Protein AF-A0A7S2Z3C3-F1 (afdb_monomer_lite)

pLDDT: mean 76.1, std 27.07, range [20.95, 98.44]

Radius of gyration: 25.32 Å; chains: 1; bounding box: 55×72×78 Å

InterPro domains:
  IPR021841 Vacuolar protein 14, C-terminal Fig4-binding domain [PF11916] (16-231)
  IPR026825 Vacuole morphology and inheritance protein 14 [PTHR16023] (2-308)

Secondary structure (DSSP, 8-state):
-HHHHHHHH-HHHHHHHIIIIIHHHHHHHHHHH-HHHHHHHHHHHHTT---HHHHHHHHHHHHHHHHH-GGGHHHHHHHHTHHHHHHTTSS----------------------------PPPPHHHHHHHHHHHHTT-HHHHHHHHHHHT-HHHHHHHHHHHHHTS---HHHHHHHHHHHHHHHSGGGHHHHHHTT-TTT-HHHHHHHHHHHHHS-SSHHHHHHHHHHHTS-HHHHHHHHHHHS-S--S--S---------------------------------TT---HHHHHHHHHHHHHHHHHHH-

Structure (mmCIF, N/CA/C/O backbone):
data_AF-A0A7S2Z3C3-F1
#
_entry.id   AF-A0A7S2Z3C3-F1
#
loop_
_atom_site.group_PDB
_atom_site.id
_atom_site.type_symbol
_atom_site.label_atom_id
_atom_site.label_alt_id
_atom_site.label_comp_id
_atom_site.label_asym_id
_atom_site.label_entity_id
_atom_site.label_seq_id
_atom_site.pdbx_PDB_ins_code
_atom_site.Cartn_x
_atom_site.Cartn_y
_atom_site.Cartn_z
_atom_site.occupancy
_atom_site.B_iso_or_equiv
_atom_site.auth_seq_id
_atom_site.auth_comp_id
_atom_site.auth_asym_id
_atom_site.auth_atom_id
_atom_site.pdbx_PDB_model_num
ATOM 1 N N . MET A 1 1 ? -19.618 -2.719 18.090 1.00 72.81 1 MET A N 1
ATOM 2 C CA . MET A 1 1 ? -18.286 -2.643 18.737 1.00 72.81 1 MET A CA 1
ATOM 3 C C . MET A 1 1 ? -17.244 -1.988 17.831 1.00 72.81 1 MET A C 1
ATOM 5 O O . MET A 1 1 ? -16.746 -0.943 18.211 1.00 72.81 1 MET A O 1
ATOM 9 N N . VAL A 1 2 ? -16.952 -2.532 16.639 1.00 81.88 2 VAL A N 1
ATOM 10 C CA . VAL A 1 2 ? -15.940 -1.968 15.712 1.00 81.88 2 VAL A CA 1
ATOM 11 C C . VAL A 1 2 ? -16.251 -0.523 15.287 1.00 81.88 2 VAL A C 1
ATOM 13 O O . VAL A 1 2 ? -15.363 0.318 15.342 1.00 81.88 2 VAL A O 1
ATOM 16 N N . ALA A 1 3 ? -17.509 -0.206 14.959 1.00 83.12 3 ALA A N 1
ATOM 17 C CA . ALA A 1 3 ? -17.922 1.165 14.624 1.00 83.12 3 ALA A CA 1
ATOM 18 C C . ALA A 1 3 ? -17.678 2.159 15.772 1.00 83.12 3 ALA A C 1
ATOM 20 O O . ALA A 1 3 ? -17.005 3.164 15.585 1.00 83.12 3 ALA A O 1
ATOM 21 N N . ALA A 1 4 ? -18.105 1.806 16.989 1.00 85.00 4 ALA A N 1
ATOM 22 C CA . ALA A 1 4 ? -17.866 2.628 18.172 1.00 85.00 4 ALA A CA 1
ATOM 23 C C . ALA A 1 4 ? -16.370 2.826 18.471 1.00 85.00 4 ALA A C 1
ATOM 25 O O . ALA A 1 4 ? -16.010 3.830 19.071 1.00 85.00 4 ALA A O 1
ATOM 26 N N . LEU A 1 5 ? -15.494 1.889 18.080 1.00 85.56 5 LEU A N 1
ATOM 27 C CA . LEU A 1 5 ? -14.049 2.085 18.190 1.00 85.56 5 LEU A CA 1
ATOM 28 C C . LEU A 1 5 ? -13.533 3.098 17.160 1.00 85.56 5 LEU A C 1
ATOM 30 O O . LEU A 1 5 ? -12.734 3.954 17.525 1.00 85.56 5 LEU A O 1
ATOM 34 N N . LEU A 1 6 ? -13.976 3.017 15.903 1.00 86.38 6 LEU A N 1
ATOM 35 C CA . LEU A 1 6 ? -13.616 4.002 14.875 1.00 86.38 6 LEU A CA 1
ATOM 36 C C . LEU A 1 6 ? -14.015 5.415 15.306 1.00 86.38 6 LEU A C 1
ATOM 38 O O . LEU A 1 6 ? -13.196 6.325 15.213 1.00 86.38 6 LEU A O 1
ATOM 42 N N . ASP A 1 7 ? -15.199 5.574 15.902 1.00 87.44 7 ASP A N 1
ATOM 43 C CA . ASP A 1 7 ? -15.637 6.857 16.461 1.00 87.44 7 ASP A CA 1
ATOM 44 C C . ASP A 1 7 ? -14.689 7.386 17.556 1.00 87.44 7 ASP A C 1
ATOM 46 O O . ASP A 1 7 ? -14.544 8.596 17.711 1.00 87.44 7 ASP A O 1
ATOM 50 N N . ARG A 1 8 ? -13.996 6.509 18.303 1.00 89.62 8 ARG A N 1
ATOM 51 C CA . ARG A 1 8 ? -12.997 6.912 19.317 1.00 89.62 8 ARG A CA 1
ATOM 52 C C . ARG A 1 8 ? -11.662 7.348 18.724 1.00 89.62 8 ARG A C 1
ATOM 54 O O . ARG A 1 8 ? -10.907 8.022 19.420 1.00 89.62 8 ARG A O 1
ATOM 61 N N . PHE A 1 9 ? -11.361 6.962 17.488 1.00 90.88 9 PHE A N 1
ATOM 62 C CA . PHE A 1 9 ? -10.161 7.415 16.785 1.00 90.88 9 PHE A CA 1
ATOM 63 C C . PHE A 1 9 ? -10.374 8.723 16.013 1.00 90.88 9 PHE A C 1
ATOM 65 O O . PHE A 1 9 ? -9.395 9.293 15.540 1.00 90.88 9 PHE A O 1
ATOM 72 N N . ARG A 1 10 ? -11.610 9.230 15.920 1.00 89.81 10 ARG A N 1
ATOM 73 C CA . ARG A 1 10 ? -11.895 10.526 15.290 1.00 89.81 10 ARG A CA 1
ATOM 74 C C . ARG A 1 10 ? -11.441 11.713 16.152 1.00 89.81 10 ARG A C 1
ATOM 76 O O . ARG A 1 10 ? -11.385 11.630 17.382 1.00 89.81 10 ARG A O 1
ATOM 83 N N . GLY A 1 11 ? -11.168 12.836 15.485 1.00 89.06 11 GLY A N 1
ATOM 84 C CA . GLY A 1 11 ? -10.687 14.084 16.090 1.00 89.06 11 GLY A CA 1
ATOM 85 C C . GLY A 1 11 ? -9.227 14.023 16.556 1.00 89.06 11 GLY A C 1
ATOM 86 O O . GLY A 1 11 ? -8.628 12.952 16.621 1.00 89.06 11 GLY A O 1
ATOM 87 N N . ASP A 1 12 ? -8.648 15.166 16.931 1.00 87.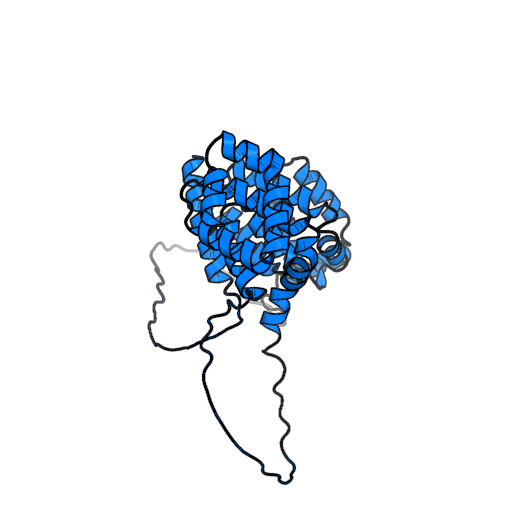44 12 ASP A N 1
ATOM 88 C CA . ASP A 1 12 ? -7.199 15.293 17.187 1.00 87.44 12 ASP A CA 1
ATOM 89 C C . ASP A 1 12 ? -6.674 14.324 18.255 1.00 87.44 12 ASP A C 1
ATOM 91 O O . ASP A 1 12 ? -5.656 13.653 18.077 1.00 87.44 12 ASP A O 1
ATOM 95 N N . LYS A 1 13 ? -7.405 14.196 19.370 1.00 87.88 13 LYS A N 1
ATOM 96 C CA . LYS A 1 13 ? -7.056 13.265 20.457 1.00 87.88 13 LYS A CA 1
ATOM 97 C C . LYS A 1 13 ? -7.180 11.803 20.016 1.00 87.88 13 LYS A C 1
ATOM 99 O O . LYS A 1 13 ? -6.372 10.968 20.422 1.00 87.88 13 LYS A O 1
ATOM 104 N N . GLY A 1 14 ? -8.183 11.494 19.195 1.00 88.62 14 GLY A N 1
ATOM 105 C CA . GLY A 1 14 ? -8.381 10.163 18.627 1.00 88.62 14 GLY A CA 1
ATOM 106 C C . GLY A 1 14 ? -7.277 9.797 17.635 1.00 88.62 14 GLY A C 1
ATOM 107 O O . GLY A 1 14 ? -6.767 8.677 17.676 1.00 88.62 14 GLY A O 1
ATOM 108 N N . LEU A 1 15 ? -6.827 10.757 16.826 1.00 87.50 15 LEU A N 1
ATOM 109 C CA . LEU A 1 15 ? -5.726 10.584 15.884 1.00 87.50 15 LEU A CA 1
ATOM 110 C C . LEU A 1 15 ? -4.403 10.318 16.612 1.00 87.50 15 LEU A C 1
ATOM 112 O O . LEU A 1 15 ? -3.671 9.397 16.253 1.00 87.50 15 LEU A O 1
ATOM 116 N N . GLN A 1 16 ? -4.126 11.053 17.693 1.00 89.00 16 GLN A N 1
ATOM 117 C CA . GLN A 1 16 ? -2.974 10.779 18.562 1.00 89.00 16 GLN A CA 1
ATOM 118 C C . GLN A 1 16 ? -3.052 9.383 19.192 1.00 89.00 16 GLN A C 1
ATOM 120 O O . GLN A 1 16 ? -2.042 8.679 19.294 1.00 89.00 16 GLN A O 1
ATOM 125 N N . LEU A 1 17 ? -4.248 8.946 19.599 1.00 90.31 17 LEU A N 1
ATOM 126 C CA . LEU A 1 17 ? -4.456 7.593 20.111 1.00 90.31 17 LEU A CA 1
ATOM 127 C C . LEU A 1 17 ? -4.196 6.540 19.025 1.00 90.31 17 LEU A C 1
ATOM 129 O O . LEU A 1 17 ? -3.540 5.535 19.300 1.00 90.31 17 LEU A O 1
ATOM 133 N N . LEU A 1 18 ? -4.662 6.772 17.797 1.00 91.56 18 LEU A N 1
ATOM 134 C CA . LEU A 1 18 ? -4.412 5.896 16.657 1.00 91.56 18 LEU A CA 1
ATOM 135 C C . LEU A 1 18 ? -2.907 5.780 16.371 1.00 91.56 18 LEU A C 1
ATOM 137 O O . LEU A 1 18 ? -2.393 4.669 16.250 1.00 91.56 18 LEU A O 1
ATOM 141 N N . GLN A 1 19 ? -2.193 6.907 16.347 1.00 88.69 19 GLN A N 1
ATOM 142 C CA . GLN A 1 19 ? -0.750 6.960 16.097 1.00 88.69 19 GLN A CA 1
ATOM 143 C C . GLN A 1 19 ? 0.071 6.282 17.204 1.00 88.69 19 GLN A C 1
ATOM 145 O O . GLN A 1 19 ? 1.022 5.561 16.911 1.00 88.69 19 GLN A O 1
ATOM 150 N N . SER A 1 20 ? -0.295 6.480 18.474 1.00 89.25 20 SER A N 1
ATOM 151 C CA . SER A 1 20 ? 0.480 5.972 19.618 1.00 89.25 20 SER A CA 1
ATOM 152 C C . SER A 1 20 ? 0.126 4.539 20.022 1.00 89.25 20 SER A C 1
ATOM 154 O O . SER A 1 20 ? 1.000 3.763 20.403 1.00 89.25 20 SER A O 1
ATOM 156 N N . ARG A 1 21 ? -1.162 4.176 19.983 1.00 89.69 21 ARG A N 1
ATOM 157 C CA . ARG A 1 21 ? -1.683 2.910 20.532 1.00 89.69 21 ARG A CA 1
ATOM 158 C C . ARG A 1 21 ? -2.597 2.148 19.577 1.00 89.69 21 ARG A C 1
ATOM 160 O O . ARG A 1 21 ? -2.946 1.006 19.876 1.00 89.69 21 ARG A O 1
ATOM 167 N N . GLY A 1 22 ? -2.961 2.720 18.431 1.00 88.50 22 GLY A N 1
ATOM 168 C CA . GLY A 1 22 ? -3.905 2.120 17.487 1.00 88.50 22 GLY A CA 1
ATOM 169 C C . GLY A 1 22 ? -3.498 0.724 17.024 1.00 88.50 22 GLY A C 1
ATOM 170 O O . GLY A 1 22 ? -4.327 -0.184 17.025 1.00 88.50 22 GLY A O 1
ATOM 171 N N . SER A 1 23 ? -2.207 0.511 16.746 1.00 91.25 23 SER A N 1
ATOM 172 C CA . SER A 1 23 ? -1.678 -0.813 16.383 1.00 91.25 23 SER A CA 1
ATOM 173 C C . SER A 1 23 ? -1.997 -1.879 17.438 1.00 91.25 23 SER A C 1
ATOM 175 O O . SER A 1 23 ? -2.499 -2.949 17.098 1.00 91.25 23 SER A O 1
ATOM 177 N N . LEU A 1 24 ? -1.802 -1.581 18.728 1.00 91.62 24 LEU A N 1
ATOM 178 C CA . LEU A 1 24 ? -2.103 -2.523 19.812 1.00 91.62 24 LEU A CA 1
ATOM 179 C C . LEU A 1 24 ? -3.601 -2.829 19.897 1.00 91.62 24 LEU A C 1
ATOM 181 O O . LEU A 1 24 ? -3.983 -3.990 20.046 1.00 91.62 24 LEU A O 1
ATOM 185 N N . VAL A 1 25 ? -4.447 -1.804 19.773 1.00 93.25 25 VAL A N 1
ATOM 186 C CA . VAL A 1 25 ? -5.905 -1.958 19.851 1.00 93.25 25 VAL A CA 1
ATOM 187 C C . VAL A 1 25 ? -6.424 -2.825 18.704 1.00 93.25 25 VAL A C 1
ATOM 189 O O . VAL A 1 25 ? -7.150 -3.792 18.940 1.00 93.25 25 VAL A O 1
ATOM 192 N N . ILE A 1 26 ? -6.017 -2.530 17.467 1.00 93.81 26 ILE A N 1
ATOM 193 C CA . ILE A 1 26 ? -6.455 -3.279 16.284 1.00 93.81 26 ILE A CA 1
ATOM 194 C C . ILE A 1 26 ? -5.927 -4.717 16.315 1.00 93.81 26 ILE A C 1
ATOM 196 O O . ILE A 1 26 ? -6.688 -5.649 16.053 1.00 93.81 26 ILE A O 1
ATOM 200 N N . ARG A 1 27 ? -4.666 -4.938 16.708 1.00 94.31 27 ARG A N 1
ATOM 201 C CA . ARG A 1 27 ? -4.101 -6.292 16.862 1.00 94.31 27 ARG A CA 1
ATOM 202 C C . ARG A 1 27 ? -4.820 -7.100 17.938 1.00 94.31 27 ARG A C 1
ATOM 204 O O . ARG A 1 27 ? -5.106 -8.284 17.735 1.00 94.31 27 ARG A O 1
ATOM 211 N N . ARG A 1 28 ? -5.183 -6.462 19.057 1.00 93.31 28 ARG A N 1
ATOM 212 C CA . ARG A 1 28 ? -5.973 -7.111 20.107 1.00 93.31 28 ARG A CA 1
ATOM 213 C C . ARG A 1 28 ? -7.359 -7.498 19.601 1.00 93.31 28 ARG A C 1
ATOM 215 O O . ARG A 1 28 ? -7.786 -8.616 19.866 1.00 93.31 28 ARG A O 1
ATOM 222 N N . LEU A 1 29 ? -8.028 -6.637 18.833 1.00 92.88 29 LEU A N 1
ATOM 223 C CA . LEU A 1 29 ? -9.301 -6.989 18.197 1.00 92.88 29 LEU A CA 1
ATOM 224 C C . LEU A 1 29 ? -9.162 -8.158 17.221 1.00 92.88 29 LEU A C 1
ATOM 226 O O . LEU A 1 29 ? -9.991 -9.063 17.255 1.00 92.88 29 LEU A O 1
ATOM 230 N N . CYS A 1 30 ? -8.111 -8.176 16.397 1.00 94.50 30 CYS A N 1
ATOM 231 C CA . CYS A 1 30 ? -7.849 -9.286 15.476 1.00 94.50 30 CYS A CA 1
ATOM 232 C C . CYS A 1 30 ? -7.673 -10.611 16.225 1.00 94.50 30 CYS A C 1
ATOM 234 O O . CYS A 1 30 ? -8.206 -11.627 15.796 1.00 94.50 30 CYS A O 1
ATOM 236 N N . SER A 1 31 ? -6.994 -10.585 17.375 1.00 93.19 31 SER A N 1
ATOM 237 C CA . SER A 1 31 ? -6.816 -11.769 18.226 1.00 93.19 31 SER A CA 1
ATOM 238 C C . SER A 1 31 ? -8.129 -12.284 18.829 1.00 93.19 31 SER A C 1
ATOM 240 O O . SER A 1 31 ? -8.243 -13.471 19.106 1.00 93.19 31 SER A O 1
ATOM 242 N N . LEU A 1 32 ? -9.102 -11.398 19.071 1.00 92.69 32 LEU A N 1
ATOM 243 C CA . LEU A 1 32 ? -10.374 -11.745 19.717 1.00 92.69 32 LEU A CA 1
ATOM 244 C C . LEU A 1 32 ? -11.474 -12.132 18.720 1.00 92.69 32 LEU A C 1
ATOM 246 O O . LEU A 1 32 ? -12.289 -12.995 19.021 1.00 92.69 32 LEU A O 1
ATOM 250 N N . LEU A 1 33 ? -11.531 -11.466 17.563 1.00 91.62 33 LEU A N 1
ATOM 251 C CA . LEU A 1 33 ? -12.645 -11.571 16.609 1.00 91.62 33 LEU A CA 1
ATOM 252 C C . LEU A 1 33 ? -12.251 -12.202 15.266 1.00 91.62 33 LEU A C 1
ATOM 254 O O . LEU A 1 33 ? -13.126 -12.487 14.449 1.00 91.62 33 LEU A O 1
ATOM 258 N N . GLY A 1 34 ? -10.955 -12.413 15.038 1.00 93.56 34 GLY A N 1
ATOM 259 C CA . GLY A 1 34 ? -10.399 -12.853 13.764 1.00 93.56 34 GLY A CA 1
ATOM 260 C C . GLY A 1 34 ? -10.027 -11.668 12.859 1.00 93.56 34 GLY A C 1
ATOM 261 O O . GLY A 1 34 ? -10.831 -10.742 12.687 1.00 93.56 34 GLY A O 1
ATOM 262 N N . PRO A 1 35 ? -8.820 -11.659 12.271 1.00 94.69 35 PRO A N 1
ATOM 263 C CA . PRO A 1 35 ? -8.350 -10.549 11.448 1.00 94.69 35 PRO A CA 1
ATOM 264 C C . PRO A 1 35 ? -9.194 -10.307 10.193 1.00 94.69 35 PRO A C 1
ATOM 266 O O . PRO A 1 35 ? -9.440 -9.152 9.855 1.00 94.69 35 PRO A O 1
ATOM 269 N N . GLU A 1 36 ? -9.687 -11.355 9.530 1.00 94.44 36 GLU A N 1
ATOM 270 C CA . GLU A 1 36 ? -10.503 -11.249 8.315 1.00 94.44 36 GLU A CA 1
ATOM 271 C C . GLU A 1 36 ? -11.794 -10.481 8.602 1.00 94.44 36 GLU A C 1
ATOM 273 O O . GLU A 1 36 ? -12.141 -9.539 7.889 1.00 94.44 36 GLU A O 1
ATOM 278 N N . LYS A 1 37 ? -12.476 -10.827 9.703 1.00 93.75 37 LYS A N 1
ATOM 279 C CA . LYS A 1 37 ? -13.700 -10.146 10.143 1.00 93.75 37 LYS A CA 1
ATOM 280 C C . LYS A 1 37 ? -13.422 -8.699 10.530 1.00 93.75 37 LYS A C 1
ATOM 282 O O . LYS A 1 37 ? -14.177 -7.815 10.126 1.00 93.75 37 LYS A O 1
ATOM 287 N N . VAL A 1 38 ? -12.353 -8.445 11.290 1.00 95.12 38 VAL A N 1
ATOM 288 C CA . VAL A 1 38 ? -12.007 -7.090 11.742 1.00 95.12 38 VAL A CA 1
ATOM 289 C C . VAL A 1 38 ? -11.684 -6.188 10.559 1.00 95.12 38 VAL A C 1
ATOM 291 O O . VAL A 1 38 ? -12.321 -5.148 10.419 1.00 95.12 38 VAL A O 1
ATOM 294 N N . PHE A 1 39 ? -10.754 -6.585 9.692 1.00 96.00 39 PHE A N 1
ATOM 295 C CA . PHE A 1 39 ? -10.347 -5.755 8.559 1.00 96.00 39 PHE A CA 1
ATOM 296 C C . PHE A 1 39 ? -11.494 -5.551 7.569 1.00 96.00 39 PHE A C 1
ATOM 298 O O . PHE A 1 39 ? -11.748 -4.414 7.198 1.00 96.00 39 PHE A O 1
ATOM 305 N N . THR A 1 40 ? -12.261 -6.593 7.233 1.00 95.88 40 THR A N 1
ATOM 306 C CA . THR A 1 40 ? -13.419 -6.458 6.327 1.00 95.88 40 THR A CA 1
ATOM 307 C C . THR A 1 40 ? -14.475 -5.512 6.907 1.00 95.88 40 THR A C 1
ATOM 309 O O . THR A 1 40 ? -14.964 -4.619 6.217 1.00 95.88 40 THR A O 1
ATOM 312 N N . THR A 1 41 ? -14.783 -5.632 8.206 1.00 95.50 41 THR A N 1
ATOM 313 C CA . THR A 1 41 ? -15.748 -4.740 8.873 1.00 95.50 41 THR A CA 1
ATOM 314 C C . THR A 1 41 ? -15.252 -3.296 8.906 1.00 95.50 41 THR A C 1
ATOM 316 O O . THR A 1 41 ? -16.006 -2.382 8.581 1.00 95.50 41 THR A O 1
ATOM 319 N N . VAL A 1 42 ? -13.990 -3.074 9.291 1.00 95.88 42 VAL A N 1
ATOM 320 C CA . VAL A 1 42 ? -13.390 -1.732 9.323 1.00 95.88 42 VAL A CA 1
ATOM 321 C C . VAL A 1 42 ? -13.369 -1.125 7.920 1.00 95.88 42 VAL A C 1
ATOM 323 O O . VAL A 1 42 ? -13.755 0.027 7.758 1.00 95.88 42 VAL A O 1
ATOM 326 N N . SER A 1 43 ? -13.007 -1.901 6.899 1.00 97.19 43 SER A N 1
ATOM 327 C CA . SER A 1 43 ? -13.014 -1.460 5.508 1.00 97.19 43 SER A CA 1
ATOM 328 C C . SER A 1 43 ? -14.396 -1.011 5.039 1.00 97.19 43 SER A C 1
ATOM 330 O O . SER A 1 43 ? -14.521 0.077 4.482 1.00 97.19 43 SER A O 1
ATOM 332 N N . HIS A 1 44 ? -15.456 -1.775 5.320 1.00 96.25 44 HIS A N 1
ATOM 333 C CA . HIS A 1 44 ? -16.820 -1.362 4.972 1.00 96.25 44 HIS A CA 1
ATOM 334 C C . HIS A 1 44 ? -17.256 -0.057 5.649 1.00 96.25 44 HIS A C 1
ATOM 336 O O . HIS A 1 44 ? -18.026 0.707 5.064 1.00 96.25 44 HIS A O 1
ATOM 342 N N . LEU A 1 45 ? -16.773 0.208 6.865 1.00 96.19 45 LEU A N 1
ATOM 343 C CA . LEU A 1 45 ? -17.044 1.461 7.567 1.00 96.19 45 LEU A CA 1
ATOM 344 C C . LEU A 1 45 ? -16.265 2.625 6.946 1.00 96.19 45 LEU A C 1
ATOM 346 O O . LEU A 1 45 ? -16.849 3.679 6.709 1.00 96.19 45 LEU A O 1
ATOM 350 N N . LEU A 1 46 ? -14.988 2.413 6.617 1.00 96.88 46 LEU A N 1
ATOM 351 C CA . LEU A 1 46 ? -14.126 3.434 6.020 1.00 96.88 46 LEU A CA 1
ATOM 352 C C . LEU A 1 46 ? -14.582 3.867 4.625 1.00 96.88 46 LEU A C 1
ATOM 354 O O . LEU A 1 46 ? -14.496 5.043 4.315 1.00 96.88 46 LEU A O 1
ATOM 358 N N . VAL A 1 47 ? -15.163 2.971 3.820 1.00 96.19 47 VAL A N 1
ATOM 359 C CA . VAL A 1 47 ? -15.739 3.331 2.504 1.00 96.19 47 VAL A CA 1
ATOM 360 C C . VAL A 1 47 ? -16.824 4.416 2.610 1.00 96.19 47 VAL A C 1
ATOM 362 O O . VAL A 1 47 ? -17.072 5.150 1.653 1.00 96.19 47 VAL A O 1
ATOM 365 N N . ARG A 1 48 ? -17.505 4.510 3.758 1.00 93.56 48 ARG A N 1
ATOM 366 C CA . ARG A 1 48 ? -18.575 5.489 4.019 1.00 93.56 48 ARG A CA 1
ATOM 367 C C . ARG A 1 48 ? -18.083 6.694 4.825 1.00 93.56 48 ARG A C 1
ATOM 369 O O . ARG A 1 48 ? -18.905 7.531 5.199 1.00 93.56 48 ARG A O 1
ATOM 376 N N . GLU A 1 49 ? -16.789 6.758 5.124 1.00 94.50 49 GLU A N 1
ATOM 377 C CA . GLU A 1 49 ? -16.203 7.822 5.929 1.00 94.50 49 GLU A CA 1
ATOM 378 C C . GLU A 1 49 ? -16.178 9.139 5.147 1.00 94.50 49 GLU A C 1
ATOM 380 O O . GLU A 1 49 ? -15.809 9.184 3.972 1.00 94.50 49 GLU A O 1
ATOM 385 N N . GLN A 1 50 ? -16.613 10.211 5.808 1.00 92.31 50 GLN A N 1
ATOM 386 C CA . GLN A 1 50 ? -16.681 11.546 5.207 1.00 92.31 50 GLN A CA 1
ATOM 387 C C . GLN A 1 50 ? -15.465 12.392 5.585 1.00 92.31 50 GLN A C 1
ATOM 389 O O . GLN A 1 50 ? -15.063 13.260 4.812 1.00 92.31 50 GLN A O 1
ATOM 394 N N . ASP A 1 51 ? -14.862 12.118 6.744 1.00 93.69 51 ASP A N 1
ATOM 395 C CA . ASP A 1 51 ? -13.587 12.707 7.146 1.00 93.69 51 ASP A CA 1
ATOM 396 C C . ASP A 1 51 ? -12.448 12.024 6.374 1.00 93.69 51 ASP A C 1
ATOM 398 O O . ASP A 1 51 ? -11.906 10.991 6.774 1.00 93.69 51 ASP A O 1
ATOM 402 N N . LEU A 1 52 ? -12.132 12.588 5.209 1.00 94.19 52 LEU A N 1
ATOM 403 C CA . LEU A 1 52 ? -11.131 12.050 4.293 1.00 94.19 52 LEU A CA 1
ATOM 404 C C . LEU A 1 52 ? -9.710 12.016 4.902 1.00 94.19 52 LEU A C 1
ATOM 406 O O . LEU A 1 52 ? -9.072 10.961 4.799 1.00 94.19 52 LEU A O 1
ATOM 410 N N . PRO A 1 53 ? -9.205 13.068 5.585 1.00 92.94 53 PRO A N 1
ATOM 411 C CA . PRO A 1 53 ? -7.923 12.999 6.296 1.00 92.94 53 PRO A CA 1
ATOM 412 C C . PRO A 1 53 ? -7.857 11.875 7.340 1.00 92.94 53 PRO A C 1
ATOM 414 O O . PRO A 1 53 ? -6.858 11.145 7.417 1.00 92.94 53 PRO A O 1
ATOM 417 N N . PHE A 1 54 ? -8.927 11.694 8.122 1.00 94.50 54 PHE A N 1
ATOM 418 C CA . PHE A 1 54 ? -9.021 10.585 9.068 1.00 94.50 54 PHE A CA 1
ATOM 419 C C . PHE A 1 54 ? -9.021 9.231 8.350 1.00 94.50 54 PHE A C 1
ATOM 421 O O . PHE A 1 54 ? -8.243 8.347 8.722 1.00 94.50 54 PHE A O 1
ATOM 428 N N . ALA A 1 55 ? -9.834 9.073 7.301 1.00 96.38 55 ALA A N 1
ATOM 429 C CA . ALA A 1 55 ? -9.920 7.839 6.524 1.00 96.38 55 ALA A CA 1
ATOM 430 C C . ALA A 1 55 ? -8.554 7.437 5.950 1.00 96.38 55 ALA A C 1
ATOM 432 O O . ALA A 1 55 ? -8.132 6.292 6.122 1.00 96.38 55 ALA A O 1
ATOM 433 N N . SER A 1 56 ? -7.828 8.386 5.346 1.00 95.69 56 SER A N 1
ATOM 434 C CA . SER A 1 56 ? -6.475 8.163 4.818 1.00 95.69 56 SER A CA 1
ATOM 435 C C . SER A 1 56 ? -5.504 7.730 5.921 1.00 95.69 56 SER A C 1
ATOM 437 O O . SER A 1 56 ? -4.815 6.716 5.784 1.00 95.69 56 SER A O 1
ATOM 439 N N . THR A 1 57 ? -5.510 8.410 7.073 1.00 94.75 57 THR A N 1
ATOM 440 C CA . THR A 1 57 ? -4.630 8.046 8.197 1.00 94.75 57 THR A CA 1
ATOM 441 C C . THR A 1 57 ? -4.947 6.654 8.750 1.00 94.75 57 THR A C 1
ATOM 443 O O . THR A 1 57 ? -4.039 5.863 9.024 1.00 94.75 57 THR A O 1
ATOM 446 N N . MET A 1 58 ? -6.232 6.318 8.885 1.00 96.62 58 MET A N 1
ATOM 447 C CA . MET A 1 58 ? -6.669 5.000 9.342 1.00 96.62 58 MET A CA 1
ATOM 448 C C . MET A 1 58 ? -6.262 3.902 8.355 1.00 96.62 58 MET A C 1
ATOM 450 O O . MET A 1 58 ? -5.739 2.868 8.767 1.00 96.62 58 MET A O 1
ATOM 454 N N . VAL A 1 59 ? -6.428 4.136 7.054 1.00 97.62 59 VAL A N 1
ATOM 455 C CA . VAL A 1 59 ? -5.986 3.227 5.988 1.00 97.62 59 VAL A CA 1
ATOM 456 C C . VAL A 1 59 ? -4.475 3.009 6.019 1.00 97.62 59 VAL A C 1
ATOM 458 O O . VAL A 1 59 ? -4.023 1.866 5.947 1.00 97.62 59 VAL A O 1
ATOM 461 N N . GLN A 1 60 ? -3.683 4.069 6.186 1.00 96.31 60 GLN A N 1
ATOM 462 C CA . GLN A 1 60 ? -2.227 3.960 6.301 1.00 96.31 60 GLN A CA 1
ATOM 463 C C . GLN A 1 60 ? -1.825 3.120 7.526 1.00 96.31 60 GLN A C 1
ATOM 465 O O . GLN A 1 60 ? -0.955 2.249 7.422 1.00 96.31 60 GLN A O 1
ATOM 470 N N . ALA A 1 61 ? -2.500 3.310 8.667 1.00 95.75 61 ALA A N 1
ATOM 471 C CA . ALA A 1 61 ? -2.291 2.491 9.859 1.00 95.75 61 ALA A CA 1
ATOM 472 C C . ALA A 1 61 ? -2.664 1.019 9.613 1.00 95.75 61 ALA A C 1
ATOM 474 O O . ALA A 1 61 ? -1.892 0.121 9.957 1.00 95.75 61 ALA A O 1
ATOM 475 N N . LEU A 1 62 ? -3.807 0.755 8.973 1.00 97.50 62 LEU A N 1
ATOM 476 C CA . LEU A 1 62 ? -4.245 -0.599 8.625 1.00 97.50 62 LEU A CA 1
ATOM 477 C C . LEU A 1 62 ? -3.283 -1.286 7.657 1.00 97.50 62 LEU A C 1
ATOM 479 O O . LEU A 1 62 ? -2.977 -2.454 7.872 1.00 97.50 62 LEU A O 1
ATOM 483 N N . ASN A 1 63 ? -2.769 -0.589 6.640 1.00 97.81 63 ASN A N 1
ATOM 484 C CA . ASN A 1 63 ? -1.771 -1.135 5.718 1.00 97.81 63 ASN A CA 1
ATOM 485 C C . ASN A 1 63 ? -0.505 -1.566 6.475 1.00 97.81 63 ASN A C 1
ATOM 487 O O . ASN A 1 63 ? -0.033 -2.692 6.321 1.00 97.81 63 ASN A O 1
ATOM 491 N N . LEU A 1 64 ? 0.004 -0.719 7.377 1.00 95.88 64 LEU A N 1
ATOM 492 C CA . LEU A 1 64 ? 1.172 -1.062 8.188 1.00 95.88 64 LEU A CA 1
ATOM 493 C C . LEU A 1 64 ? 0.905 -2.264 9.110 1.00 95.88 64 LEU A C 1
ATOM 495 O O . LEU A 1 64 ? 1.742 -3.164 9.207 1.00 95.88 64 LEU A O 1
ATOM 499 N N . 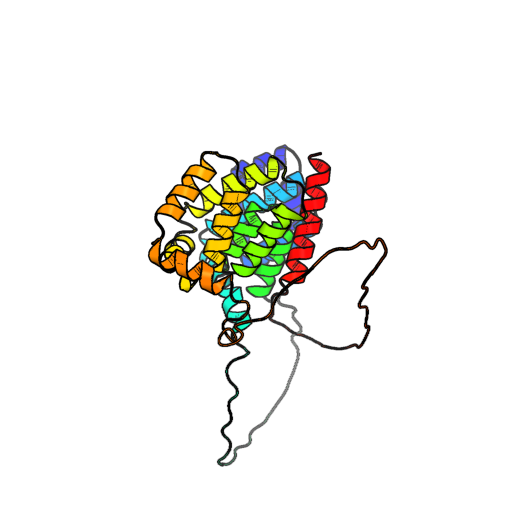ILE A 1 65 ? -0.258 -2.314 9.764 1.00 96.12 65 ILE A N 1
ATOM 500 C CA . ILE A 1 65 ? -0.651 -3.433 10.634 1.00 96.12 65 ILE A CA 1
ATOM 501 C C . ILE A 1 65 ? -0.802 -4.718 9.811 1.00 96.12 65 ILE A C 1
ATOM 503 O O . ILE A 1 65 ? -0.238 -5.744 10.186 1.00 96.12 65 ILE A O 1
ATOM 507 N N . LEU A 1 66 ? -1.491 -4.668 8.668 1.00 96.94 66 LEU A N 1
ATOM 508 C CA . LEU A 1 66 ? -1.654 -5.797 7.749 1.00 96.94 66 LEU A CA 1
ATOM 509 C C . LEU A 1 66 ? -0.298 -6.392 7.364 1.00 96.94 66 LEU A C 1
ATOM 511 O O . LEU A 1 66 ? -0.135 -7.615 7.369 1.00 96.94 66 LEU A O 1
ATOM 515 N N . LEU A 1 67 ? 0.683 -5.534 7.079 1.00 95.06 67 LEU A N 1
ATOM 516 C CA . LEU A 1 67 ? 2.019 -5.936 6.654 1.00 95.06 67 LEU A CA 1
ATOM 517 C C . LEU A 1 67 ? 2.930 -6.388 7.792 1.00 95.06 67 LEU A C 1
ATOM 519 O O . LEU A 1 67 ? 3.812 -7.195 7.539 1.00 95.06 67 LEU A O 1
ATOM 523 N N . THR A 1 68 ? 2.746 -5.942 9.033 1.00 95.12 68 THR A N 1
ATOM 524 C CA . THR A 1 68 ? 3.732 -6.205 10.105 1.00 95.12 68 THR A CA 1
ATOM 525 C C . THR A 1 68 ? 3.212 -7.086 11.234 1.00 95.12 68 THR A C 1
ATOM 527 O O . THR A 1 68 ? 3.985 -7.838 11.825 1.00 95.12 68 THR A O 1
ATOM 530 N N . ALA A 1 69 ? 1.910 -7.067 11.513 1.00 95.06 69 ALA A N 1
ATOM 531 C CA . ALA A 1 69 ? 1.338 -7.759 12.659 1.00 95.06 69 ALA A CA 1
ATOM 532 C C . ALA A 1 69 ? 1.433 -9.293 12.510 1.00 95.06 69 ALA A C 1
ATOM 534 O O . ALA A 1 69 ? 1.089 -9.823 11.446 1.00 95.06 69 ALA A O 1
ATOM 535 N N . PRO A 1 70 ? 1.886 -10.036 13.536 1.00 93.44 70 PRO A N 1
ATOM 536 C CA . PRO A 1 70 ? 1.978 -11.495 13.475 1.00 93.44 70 PRO A CA 1
ATOM 537 C C . PRO A 1 70 ? 0.605 -12.170 13.367 1.00 93.44 70 PRO A C 1
ATOM 539 O O . PRO A 1 70 ? 0.482 -13.186 12.685 1.00 93.44 70 PRO A O 1
ATOM 542 N N . GLU A 1 71 ? -0.436 -11.572 13.953 1.00 94.38 71 GLU A N 1
ATOM 543 C CA . GLU A 1 71 ? -1.820 -12.063 13.899 1.00 94.38 71 GLU A CA 1
ATOM 544 C C . GLU A 1 71 ? -2.351 -12.116 12.456 1.00 94.38 71 GLU A C 1
ATOM 546 O O . GLU A 1 71 ? -3.254 -12.883 12.140 1.00 94.38 71 GLU A O 1
ATOM 551 N N . LEU A 1 72 ? -1.761 -11.318 11.560 1.00 94.81 72 LEU A N 1
ATOM 552 C CA . LEU A 1 72 ? -2.172 -11.181 10.165 1.00 94.81 72 LEU A CA 1
ATOM 553 C C . LEU A 1 72 ? -1.377 -12.101 9.231 1.00 94.81 72 LEU A C 1
ATOM 555 O O . LEU A 1 72 ? -1.573 -12.038 8.022 1.00 94.81 72 LEU A O 1
ATOM 559 N N . LYS A 1 73 ? -0.490 -12.970 9.739 1.00 93.94 73 LYS A N 1
ATOM 560 C CA . LYS A 1 73 ? 0.368 -13.826 8.898 1.00 93.94 73 LYS A CA 1
ATOM 561 C C . LYS A 1 73 ? -0.433 -14.725 7.946 1.00 93.94 73 LYS A C 1
ATOM 563 O O . LYS A 1 73 ? -0.090 -14.805 6.768 1.00 93.94 73 LYS A O 1
ATOM 568 N N . GLN A 1 74 ? -1.482 -15.386 8.439 1.00 92.88 74 GLN A N 1
ATOM 569 C CA . GLN A 1 74 ? -2.338 -16.253 7.620 1.00 92.88 74 GLN A CA 1
ATOM 570 C C . GLN A 1 74 ? -3.143 -15.451 6.580 1.00 92.88 74 GLN A C 1
ATOM 572 O O . GLN A 1 74 ? -2.963 -15.734 5.393 1.00 92.88 74 GLN A O 1
ATOM 577 N N . PRO A 1 75 ? -3.915 -14.407 6.954 1.00 92.94 75 PRO A N 1
ATOM 578 C CA . PRO A 1 75 ? -4.576 -13.528 5.984 1.00 92.94 75 PRO A CA 1
ATOM 579 C C . PRO A 1 75 ? -3.615 -12.954 4.941 1.00 92.94 75 PRO A C 1
ATOM 581 O O . PRO A 1 75 ? -3.887 -12.974 3.746 1.00 92.94 75 PRO A O 1
ATOM 584 N N . ARG A 1 76 ? -2.433 -12.501 5.374 1.00 94.75 76 ARG A N 1
ATOM 585 C CA . ARG A 1 76 ? -1.406 -11.937 4.494 1.00 94.75 76 ARG A CA 1
ATOM 586 C C . ARG A 1 76 ? -0.942 -12.940 3.446 1.00 94.75 76 ARG A C 1
ATOM 588 O O . ARG A 1 76 ? -0.697 -12.539 2.312 1.00 94.75 76 ARG A O 1
ATOM 595 N N . ASN A 1 77 ? -0.792 -14.210 3.812 1.00 92.88 77 ASN A N 1
ATOM 596 C CA . ASN A 1 77 ? -0.428 -15.264 2.870 1.00 92.88 77 ASN A CA 1
ATOM 597 C C . ASN A 1 77 ? -1.586 -15.610 1.928 1.00 92.88 77 ASN A C 1
ATOM 599 O O . ASN A 1 77 ? -1.336 -15.820 0.746 1.00 92.88 77 ASN A O 1
ATOM 603 N N . ALA A 1 78 ? -2.827 -15.599 2.419 1.00 92.00 78 ALA A N 1
ATOM 604 C CA . ALA A 1 78 ? -4.010 -15.802 1.586 1.00 92.00 78 ALA A CA 1
ATOM 605 C C . ALA A 1 78 ? -4.157 -14.698 0.519 1.00 92.00 78 ALA A C 1
ATOM 607 O O . ALA A 1 78 ? -4.459 -14.989 -0.635 1.00 92.00 78 ALA A O 1
ATOM 608 N N . LEU A 1 79 ? -3.846 -13.444 0.870 1.00 93.69 79 LEU A N 1
ATOM 609 C CA . LEU A 1 79 ? -3.878 -12.316 -0.065 1.00 93.69 79 LEU A CA 1
ATOM 610 C C . LEU A 1 79 ? -2.797 -12.396 -1.158 1.00 93.69 79 LEU A C 1
ATOM 612 O O . LEU A 1 79 ? -3.061 -11.984 -2.282 1.00 93.69 79 LEU A O 1
ATOM 616 N N . LYS A 1 80 ? -1.603 -12.948 -0.879 1.00 89.81 80 LYS A N 1
ATOM 617 C CA . LYS A 1 80 ? -0.470 -12.991 -1.839 1.00 89.81 80 LYS A CA 1
ATOM 618 C C . LYS A 1 80 ? -0.772 -13.702 -3.158 1.00 89.81 80 LYS A C 1
ATOM 620 O O . LYS A 1 80 ? -0.119 -13.416 -4.155 1.00 89.81 80 LYS A O 1
ATOM 625 N N . ASN A 1 81 ? -1.705 -14.649 -3.136 1.00 72.31 81 ASN A N 1
ATOM 626 C CA . ASN A 1 81 ? -2.037 -15.493 -4.283 1.00 72.31 81 ASN A CA 1
ATOM 627 C C . ASN A 1 81 ? -3.473 -15.278 -4.765 1.00 72.31 81 ASN A C 1
ATOM 629 O O . ASN A 1 81 ? -3.953 -16.039 -5.603 1.00 72.31 81 ASN A O 1
ATOM 633 N N . VAL A 1 82 ? -4.165 -14.250 -4.262 1.00 87.75 82 VAL A N 1
ATOM 634 C CA . VAL A 1 82 ? -5.594 -14.050 -4.539 1.00 87.75 82 VAL A CA 1
ATOM 635 C C . VAL A 1 82 ? -5.869 -13.917 -6.046 1.00 87.75 82 VAL A C 1
ATOM 637 O O . VAL A 1 82 ? -6.846 -14.457 -6.557 1.00 87.75 82 VAL A O 1
ATOM 640 N N . VAL A 1 83 ? -4.936 -13.319 -6.793 1.00 79.88 83 VAL A N 1
ATOM 641 C CA . VAL A 1 83 ? -5.035 -13.138 -8.251 1.00 79.88 83 VAL A CA 1
ATOM 642 C C . VAL A 1 83 ? -4.759 -14.429 -9.030 1.00 79.88 83 VAL A C 1
ATOM 644 O O . VAL A 1 83 ? -5.368 -14.659 -10.075 1.00 79.88 83 VAL A O 1
ATOM 647 N N . ALA A 1 84 ? -3.887 -15.303 -8.519 1.00 68.12 84 ALA A N 1
ATOM 648 C CA . ALA A 1 84 ? -3.546 -16.571 -9.168 1.00 68.12 84 ALA A CA 1
ATOM 649 C C . ALA A 1 84 ? -4.718 -17.566 -9.130 1.00 68.12 84 ALA A C 1
ATOM 651 O O . ALA A 1 84 ? -4.961 -18.272 -10.104 1.00 68.12 84 ALA A O 1
ATOM 652 N N . HIS A 1 85 ? -5.497 -17.565 -8.044 1.00 51.97 85 HIS A N 1
ATOM 653 C CA . HIS A 1 85 ? -6.713 -18.378 -7.929 1.00 51.97 85 HIS A CA 1
ATOM 654 C C . HIS A 1 85 ? -7.853 -17.895 -8.834 1.00 51.97 85 HIS A C 1
ATOM 656 O O . HIS A 1 85 ? -8.739 -18.674 -9.164 1.00 51.97 85 HIS A O 1
ATOM 662 N N . THR A 1 86 ? -7.798 -16.636 -9.272 1.00 51.28 86 THR A N 1
ATOM 663 C CA . THR A 1 86 ? -8.825 -16.022 -10.119 1.00 51.28 86 THR A CA 1
ATOM 664 C C . THR A 1 86 ? -8.625 -16.365 -11.604 1.00 51.28 86 THR A C 1
ATOM 666 O O . THR A 1 86 ? -9.586 -16.464 -12.349 1.00 51.28 86 THR A O 1
ATOM 669 N N . HIS A 1 87 ? -7.391 -16.611 -12.059 1.00 45.50 87 HIS A N 1
ATOM 670 C CA . HIS A 1 87 ? -7.100 -16.925 -13.472 1.00 45.50 87 HIS A CA 1
ATOM 671 C C . HIS A 1 87 ? -6.962 -18.434 -13.754 1.00 45.50 87 HIS A C 1
ATOM 673 O O . HIS A 1 87 ? -6.794 -18.844 -14.900 1.00 45.50 87 HIS A O 1
ATOM 679 N N . GLY A 1 88 ? -7.036 -19.278 -12.718 1.00 37.47 88 GLY A N 1
ATOM 680 C CA . GLY A 1 88 ? -6.811 -20.724 -12.815 1.00 37.47 88 GLY A CA 1
ATOM 681 C C . GLY A 1 88 ? -7.974 -21.553 -13.372 1.00 37.47 88 GLY A C 1
ATOM 682 O O . GLY A 1 88 ? -7.811 -22.759 -13.524 1.00 37.47 88 GLY A O 1
ATOM 683 N N . HIS A 1 89 ? -9.128 -20.955 -13.691 1.00 36.66 89 HIS A N 1
ATOM 684 C CA . HIS A 1 89 ? -10.322 -21.704 -14.108 1.00 36.66 89 HIS A CA 1
ATOM 685 C C . HIS A 1 89 ? -10.593 -21.706 -15.625 1.00 36.66 89 HIS A C 1
ATOM 687 O O . HIS A 1 89 ? -11.711 -22.008 -16.035 1.00 36.66 89 HIS A O 1
ATOM 693 N N . LEU A 1 90 ? -9.594 -21.396 -16.468 1.00 34.09 90 LEU A N 1
ATOM 694 C CA . LEU A 1 90 ? -9.747 -21.418 -17.936 1.00 34.09 90 LEU A CA 1
ATOM 695 C C . LEU A 1 90 ? -8.870 -22.430 -18.696 1.00 34.09 90 LEU A C 1
ATOM 697 O O . LEU A 1 90 ? -8.938 -22.468 -19.919 1.00 34.09 90 LEU A O 1
ATOM 701 N N . HIS A 1 91 ? -8.088 -23.288 -18.031 1.00 34.19 91 HIS A N 1
ATOM 702 C CA . HIS A 1 91 ? -7.226 -24.259 -18.731 1.00 34.19 91 HIS A CA 1
ATOM 703 C C . HIS A 1 91 ? -7.289 -25.684 -18.154 1.00 34.19 91 HIS A C 1
ATOM 705 O O . HIS A 1 91 ? -6.268 -26.305 -17.870 1.00 34.19 91 HIS A O 1
ATOM 711 N N . HIS A 1 92 ? -8.495 -26.247 -18.031 1.00 36.50 92 HIS A N 1
ATOM 712 C CA . HIS A 1 92 ? -8.649 -27.701 -18.144 1.00 36.50 92 HIS A CA 1
ATOM 713 C C . HIS A 1 92 ? -10.064 -28.099 -18.582 1.00 36.50 92 HIS A C 1
ATOM 715 O O . HIS A 1 92 ? -10.923 -28.422 -17.771 1.00 36.50 92 HIS A O 1
ATOM 721 N N . HIS A 1 93 ? -10.306 -28.078 -19.891 1.00 28.45 93 HIS A N 1
ATOM 722 C CA . HIS A 1 93 ? -11.283 -28.974 -20.502 1.00 28.45 93 HIS A CA 1
ATOM 723 C C . HIS A 1 93 ? -10.806 -29.323 -21.915 1.00 28.45 93 HIS A C 1
ATOM 725 O O . HIS A 1 93 ? -11.184 -28.709 -22.912 1.00 28.45 93 HIS A O 1
ATOM 731 N N . HIS A 1 94 ? -9.932 -30.323 -21.991 1.00 31.19 94 HIS A N 1
ATOM 732 C CA . HIS A 1 94 ? -9.850 -31.157 -23.178 1.00 31.19 94 HIS A CA 1
ATOM 733 C C . HIS A 1 94 ? -10.378 -32.538 -22.814 1.00 31.19 94 HIS A C 1
ATOM 735 O O . HIS A 1 94 ? -9.869 -33.197 -21.913 1.00 31.19 94 HIS A O 1
ATOM 741 N N . HIS A 1 95 ? -11.508 -32.835 -23.454 1.00 31.03 95 HIS A N 1
ATOM 742 C CA . HIS A 1 95 ? -11.970 -34.133 -23.920 1.00 31.03 95 HIS A CA 1
ATOM 743 C C . HIS A 1 95 ? -11.119 -35.339 -23.501 1.00 31.03 95 HIS A C 1
ATOM 745 O O . HIS A 1 95 ? -9.993 -35.472 -23.957 1.00 31.03 95 HIS A O 1
ATOM 751 N N . ASP A 1 96 ? -11.729 -36.256 -22.752 1.00 28.31 96 ASP A N 1
ATOM 752 C CA . ASP A 1 96 ? -11.819 -37.646 -23.196 1.00 28.31 96 ASP A CA 1
ATOM 753 C C . ASP A 1 96 ? -13.047 -38.320 -22.575 1.00 28.31 96 ASP A C 1
ATOM 755 O O . ASP A 1 96 ? -13.383 -38.132 -21.405 1.00 28.31 96 ASP A O 1
ATOM 759 N N . SER A 1 97 ? -13.771 -39.048 -23.421 1.00 29.09 97 SER A N 1
ATOM 760 C CA . SER A 1 97 ? -15.026 -39.727 -23.118 1.00 29.09 97 SER A CA 1
ATOM 761 C C . SER A 1 97 ? -14.815 -41.240 -23.062 1.00 29.09 97 SER A C 1
ATOM 763 O O . SER A 1 97 ? -14.069 -41.789 -23.864 1.00 29.09 97 SER A O 1
ATOM 765 N N . ALA A 1 98 ? -15.625 -41.866 -22.202 1.00 29.05 98 ALA A N 1
ATOM 766 C CA . ALA A 1 98 ? -16.013 -43.279 -22.123 1.00 29.05 98 ALA A CA 1
ATOM 767 C C . ALA A 1 98 ? -15.040 -44.272 -21.450 1.00 29.05 98 ALA A C 1
ATOM 769 O O . ALA A 1 98 ? -14.002 -44.625 -21.992 1.00 29.05 98 ALA A O 1
ATOM 770 N N . HIS A 1 99 ? -15.453 -44.830 -20.301 1.00 31.34 99 HIS A N 1
ATOM 771 C CA . HIS A 1 99 ? -16.127 -46.142 -20.230 1.00 31.34 99 HIS A CA 1
ATOM 772 C C . HIS A 1 99 ? -16.603 -46.482 -18.791 1.00 31.34 99 HIS A C 1
ATOM 774 O O . HIS A 1 99 ? -15.855 -46.338 -17.834 1.00 31.34 99 HIS A O 1
ATOM 780 N N . SER A 1 100 ? -17.873 -46.918 -18.686 1.00 30.08 100 SER A N 1
ATOM 781 C CA . SER A 1 100 ? -18.507 -47.885 -17.744 1.00 30.08 100 SER A CA 1
ATOM 782 C C . SER A 1 100 ? -17.890 -48.118 -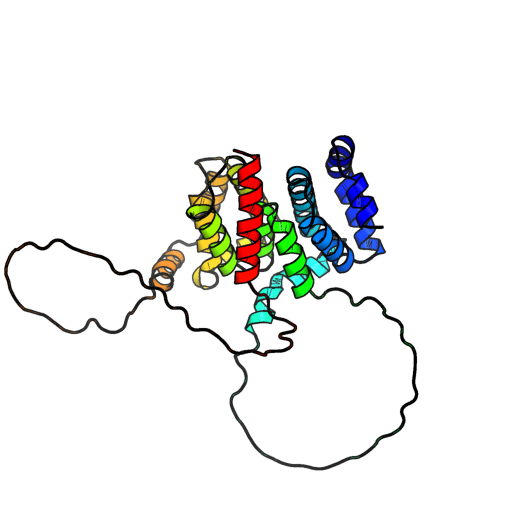16.342 1.00 30.08 100 SER A C 1
ATOM 784 O O . SER A 1 100 ? -16.752 -48.552 -16.234 1.00 30.08 100 SER A O 1
ATOM 786 N N . SER A 1 101 ? -18.620 -48.086 -15.216 1.00 30.28 101 SER A N 1
ATOM 787 C CA . SER A 1 101 ? -19.683 -49.052 -14.872 1.00 30.28 101 SER A CA 1
ATOM 788 C C . SER A 1 101 ? -20.219 -48.856 -13.428 1.00 30.28 101 SER A C 1
ATOM 790 O O . SER A 1 101 ? -19.478 -48.508 -12.517 1.00 30.28 101 SER A O 1
ATOM 792 N N . SER A 1 102 ? -21.523 -49.130 -13.269 1.00 30.34 102 SER A N 1
ATOM 793 C CA . SER A 1 102 ? -22.233 -49.779 -12.139 1.00 30.34 102 SER A CA 1
ATOM 794 C C . SER A 1 102 ? -22.172 -49.259 -10.681 1.00 30.34 102 SER A C 1
ATOM 796 O O . SER A 1 102 ? -21.217 -49.487 -9.950 1.00 30.34 102 SER A O 1
ATOM 798 N N . SER A 1 103 ? -23.340 -48.757 -10.245 1.00 29.11 103 SER A N 1
ATOM 799 C CA . SER A 1 103 ? -24.128 -49.129 -9.045 1.00 29.11 103 SER A CA 1
ATOM 800 C C . SER A 1 103 ? -23.519 -49.082 -7.634 1.00 29.11 103 SER A C 1
ATOM 802 O O . SER A 1 103 ? -22.724 -49.937 -7.259 1.00 29.11 103 SER A O 1
ATOM 804 N N . SER A 1 104 ? -24.114 -48.263 -6.759 1.00 31.09 104 SER A N 1
ATOM 805 C CA . SER A 1 104 ? -24.872 -48.769 -5.595 1.00 31.09 104 SER A CA 1
ATOM 806 C C . SER A 1 104 ? -25.593 -47.648 -4.834 1.00 31.09 104 SER A C 1
ATOM 808 O O . SER A 1 104 ? -25.089 -46.554 -4.609 1.00 31.09 104 SER A O 1
ATOM 810 N N . SER A 1 105 ? -26.835 -47.964 -4.494 1.00 30.66 105 SER A N 1
ATOM 811 C CA . SER A 1 105 ? -27.839 -47.218 -3.747 1.00 30.66 105 SER A CA 1
ATOM 812 C C . SER A 1 105 ? -27.565 -47.175 -2.241 1.00 30.66 105 SER A C 1
ATOM 814 O O . SER A 1 105 ? -27.304 -48.230 -1.669 1.00 30.66 105 SER A O 1
ATOM 816 N N . ALA A 1 106 ? -27.784 -46.024 -1.594 1.00 32.12 106 ALA A N 1
ATOM 817 C CA . ALA A 1 106 ? -28.411 -45.932 -0.265 1.00 32.12 106 ALA A CA 1
ATOM 818 C C . ALA A 1 106 ? -28.675 -44.465 0.134 1.00 32.12 106 ALA A C 1
ATOM 820 O O . ALA A 1 106 ? -27.765 -43.710 0.461 1.00 32.12 106 ALA A O 1
ATOM 821 N N . THR A 1 107 ? -29.947 -44.075 0.144 1.00 35.25 107 THR A N 1
ATOM 822 C CA . THR A 1 107 ? -30.512 -43.112 1.111 1.00 35.25 107 THR A CA 1
ATOM 823 C C . THR A 1 107 ? -30.808 -43.891 2.408 1.00 35.25 107 THR A C 1
ATOM 825 O O . THR A 1 107 ? -31.026 -45.101 2.300 1.00 35.25 107 THR A O 1
ATOM 828 N N . PRO A 1 108 ? -30.858 -43.278 3.616 1.00 42.66 108 PRO A N 1
ATOM 829 C CA . PRO A 1 108 ? -31.948 -42.343 3.917 1.00 42.66 108 PRO A CA 1
ATOM 830 C C . PRO A 1 108 ? -31.711 -41.272 5.006 1.00 42.66 108 PRO A C 1
ATOM 832 O O . PRO A 1 108 ? -30.763 -41.295 5.782 1.00 42.66 108 PRO A O 1
ATOM 835 N N . LEU A 1 109 ? -32.743 -40.428 5.103 1.00 30.25 109 LEU A N 1
ATOM 836 C CA . LEU A 1 109 ? -33.300 -39.826 6.318 1.00 30.25 109 LEU A CA 1
ATOM 837 C C . LEU A 1 109 ? -32.837 -38.413 6.707 1.00 30.25 109 LEU A C 1
ATOM 839 O O . LEU A 1 109 ? -31.851 -38.186 7.399 1.00 30.25 109 LEU A O 1
ATOM 843 N N . ALA A 1 110 ? -33.675 -37.459 6.303 1.00 36.03 110 ALA A N 1
ATOM 844 C CA . ALA A 1 110 ? -33.743 -36.109 6.830 1.00 36.03 110 ALA A CA 1
ATOM 845 C C . ALA A 1 110 ? -34.360 -36.077 8.237 1.00 36.03 110 ALA A C 1
ATOM 847 O O . ALA A 1 110 ? -35.314 -36.806 8.516 1.00 36.03 110 ALA A O 1
ATOM 848 N N . SER A 1 111 ? -33.890 -35.147 9.070 1.00 38.44 111 SER A N 1
ATOM 849 C CA . SER A 1 111 ? -34.704 -34.387 10.032 1.00 38.44 111 SER A CA 1
ATOM 850 C C . SER A 1 111 ? -33.924 -33.172 10.571 1.00 38.44 111 SER A C 1
ATOM 852 O O . SER A 1 111 ? -32.702 -33.135 10.440 1.00 38.44 111 SER A O 1
ATOM 854 N N . PRO A 1 112 ? -34.617 -32.129 11.066 1.00 51.41 112 PRO A N 1
ATOM 855 C CA . PRO A 1 112 ? -34.334 -30.754 10.661 1.00 51.41 112 PRO A CA 1
ATOM 856 C C . PRO A 1 112 ? -33.923 -29.817 11.815 1.00 51.41 112 PRO A C 1
ATOM 858 O O . PRO A 1 112 ? -33.978 -30.169 12.985 1.00 51.41 112 PRO A O 1
ATOM 861 N N . MET A 1 113 ? -33.615 -28.570 11.442 1.00 34.62 113 MET A N 1
ATOM 862 C CA . MET A 1 113 ? -33.617 -27.361 12.284 1.00 34.62 113 MET A CA 1
ATOM 863 C C . MET A 1 113 ? -32.465 -27.170 13.285 1.00 34.62 113 MET A C 1
ATOM 865 O O . MET A 1 113 ? -32.532 -27.550 14.446 1.00 34.62 113 MET A O 1
ATOM 869 N N . ALA A 1 114 ? -31.490 -26.364 12.862 1.00 32.41 114 ALA A N 1
ATOM 870 C CA . ALA A 1 114 ? -30.952 -25.287 13.691 1.00 32.41 114 ALA A CA 1
ATOM 871 C C . ALA A 1 114 ? -30.549 -24.122 12.774 1.00 32.41 114 ALA A C 1
ATOM 873 O O . ALA A 1 114 ? -29.438 -24.049 12.254 1.00 32.41 114 ALA A O 1
ATOM 874 N N . SER A 1 115 ? -31.497 -23.214 12.540 1.00 38.38 115 SER A N 1
ATOM 875 C CA . SER A 1 115 ? -31.237 -21.894 11.977 1.00 38.38 115 SER A CA 1
ATOM 876 C C . SER A 1 115 ? -30.386 -21.096 12.968 1.00 38.38 115 SER A C 1
ATOM 878 O O . SER A 1 115 ? -30.900 -20.493 13.908 1.00 38.38 115 SER A O 1
ATOM 880 N N . GLY A 1 116 ? -29.075 -21.101 12.765 1.00 32.00 116 GLY A N 1
ATOM 881 C CA . GLY A 1 116 ? -28.153 -20.177 13.405 1.00 32.00 116 GLY A CA 1
ATOM 882 C C . GLY A 1 116 ? -27.315 -19.523 12.323 1.00 32.00 116 GLY A C 1
ATOM 883 O O . GLY A 1 116 ? -26.447 -20.170 11.748 1.00 32.00 116 GLY A O 1
ATOM 884 N N . SER A 1 117 ? -27.550 -18.242 12.036 1.00 36.38 117 SER A N 1
ATOM 885 C CA . SER A 1 117 ? -26.681 -17.432 11.179 1.00 36.38 117 SER A CA 1
ATOM 886 C C . SER A 1 117 ? -25.326 -17.221 11.874 1.00 36.38 117 SER A C 1
ATOM 888 O O . SER A 1 117 ? -25.056 -16.170 12.456 1.00 36.38 117 SER A O 1
ATOM 890 N N . HIS A 1 118 ? -24.478 -18.246 11.900 1.00 43.00 118 HIS A N 1
ATOM 891 C CA . HIS A 1 118 ? -23.101 -18.134 12.363 1.00 43.00 118 HIS A CA 1
ATOM 892 C C . HIS A 1 118 ? -22.272 -17.492 11.251 1.00 43.00 118 HIS A C 1
ATOM 894 O O . HIS A 1 118 ? -22.100 -18.054 10.174 1.00 43.00 118 HIS A O 1
ATOM 900 N N . GLY A 1 119 ? -21.817 -16.262 11.508 1.00 53.62 119 GLY A N 1
ATOM 901 C CA . GLY A 1 119 ? -21.145 -15.405 10.536 1.00 53.62 119 GLY A CA 1
ATOM 902 C C . GLY A 1 119 ? -19.950 -16.081 9.867 1.00 53.62 119 GLY A C 1
ATOM 903 O O . GLY A 1 119 ? -18.899 -16.252 10.500 1.00 53.62 119 GLY A O 1
ATOM 904 N N . LYS A 1 120 ? -20.131 -16.406 8.581 1.00 74.88 120 LYS A N 1
ATOM 905 C CA . LYS A 1 120 ? -19.104 -16.880 7.648 1.00 74.88 120 LYS A CA 1
ATOM 906 C C . LYS A 1 120 ? -17.892 -15.945 7.725 1.00 74.88 120 LYS A C 1
ATOM 908 O O . LYS A 1 120 ? -18.034 -14.723 7.704 1.00 74.88 120 LYS A O 1
ATOM 913 N N . THR A 1 121 ? -16.704 -16.510 7.914 1.00 81.25 121 THR A N 1
ATOM 914 C CA . THR A 1 121 ? -15.449 -15.753 7.823 1.00 81.25 121 THR A CA 1
ATOM 915 C C . THR A 1 121 ? -15.271 -15.270 6.383 1.00 81.25 121 THR A C 1
ATOM 917 O O . THR A 1 121 ? -15.429 -16.100 5.484 1.00 81.25 121 THR A O 1
ATOM 920 N N . PRO A 1 122 ? -14.951 -13.983 6.156 1.00 86.12 122 PRO A N 1
ATOM 921 C CA . PRO A 1 122 ? -14.716 -13.471 4.811 1.00 86.12 122 PRO A CA 1
ATOM 922 C C . PRO A 1 122 ? -13.632 -14.276 4.092 1.00 86.12 122 PRO A C 1
ATOM 924 O O . PRO A 1 122 ? -12.612 -14.627 4.689 1.00 86.12 122 PRO A O 1
ATOM 927 N N . THR A 1 123 ? -13.851 -14.569 2.816 1.00 91.62 123 THR A N 1
ATOM 928 C CA . THR A 1 123 ? -12.856 -15.191 1.937 1.00 91.62 123 THR A CA 1
ATOM 929 C C . THR A 1 123 ? -11.710 -14.217 1.638 1.00 91.62 123 THR A C 1
ATOM 931 O O . THR A 1 123 ? -11.825 -13.009 1.842 1.00 91.62 123 THR A O 1
ATOM 934 N N . ALA A 1 124 ? -10.587 -14.720 1.115 1.00 91.81 124 ALA A N 1
ATOM 935 C CA . ALA A 1 124 ? -9.458 -13.865 0.733 1.00 91.81 124 ALA A CA 1
ATOM 936 C C . ALA A 1 124 ? -9.825 -12.852 -0.367 1.00 91.81 124 ALA A C 1
ATOM 938 O O . ALA A 1 124 ? -9.328 -11.729 -0.345 1.00 91.81 124 ALA A O 1
ATOM 939 N N . VAL A 1 125 ? -10.711 -13.237 -1.294 1.00 92.94 125 VAL A N 1
ATOM 940 C CA . VAL A 1 125 ? -11.234 -12.368 -2.361 1.00 92.94 125 VAL A CA 1
ATOM 941 C C . VAL A 1 125 ? -12.103 -11.262 -1.768 1.00 92.94 125 VAL A C 1
ATOM 943 O O . VAL A 1 125 ? -11.842 -10.088 -2.012 1.00 92.94 125 VAL A O 1
ATOM 946 N N . GLU A 1 126 ? -13.069 -11.613 -0.913 1.00 93.38 126 GLU A N 1
ATOM 947 C CA . GLU A 1 126 ? -13.927 -10.634 -0.229 1.00 93.38 126 GLU A CA 1
ATOM 948 C C . GLU A 1 126 ? -13.102 -9.665 0.630 1.00 93.38 126 GLU A C 1
ATOM 950 O O . GLU A 1 126 ? -13.328 -8.454 0.604 1.00 93.38 126 GLU A O 1
ATOM 955 N N . MET A 1 127 ? -12.107 -10.184 1.357 1.00 94.62 127 MET A N 1
ATOM 956 C CA . MET A 1 127 ? -11.193 -9.363 2.147 1.00 94.62 127 MET A CA 1
ATOM 957 C C . MET A 1 127 ? -10.369 -8.438 1.245 1.00 94.62 127 MET A C 1
ATOM 959 O O . MET A 1 127 ? -10.244 -7.258 1.562 1.00 94.62 127 MET A O 1
ATOM 963 N N . PHE A 1 128 ? -9.829 -8.930 0.125 1.00 96.69 128 PHE A N 1
ATOM 964 C CA . PHE A 1 128 ? -9.084 -8.106 -0.830 1.00 96.69 128 PHE A CA 1
ATOM 965 C C . PHE A 1 128 ? -9.948 -6.970 -1.384 1.00 96.69 128 PHE A C 1
ATOM 967 O O . PHE A 1 128 ? -9.515 -5.821 -1.355 1.00 96.69 128 PHE A O 1
ATOM 974 N N . GLU A 1 129 ? -11.173 -7.254 -1.834 1.00 96.31 129 GLU A N 1
ATOM 975 C CA . GLU A 1 129 ? -12.069 -6.226 -2.371 1.00 96.31 129 GLU A CA 1
ATOM 976 C C . GLU A 1 129 ? -12.473 -5.197 -1.312 1.00 96.31 129 GLU A C 1
ATOM 978 O O . GLU A 1 129 ? -12.473 -3.993 -1.585 1.00 96.31 129 GLU A O 1
ATOM 983 N N . ALA A 1 130 ? -12.800 -5.647 -0.097 1.00 97.19 130 ALA A N 1
ATOM 984 C CA . ALA A 1 130 ? -13.132 -4.750 1.003 1.00 97.19 130 ALA A CA 1
ATOM 985 C C . ALA A 1 130 ? -11.943 -3.838 1.333 1.00 97.19 130 ALA A C 1
ATOM 987 O O . ALA A 1 130 ? -12.097 -2.612 1.374 1.00 97.19 130 ALA A O 1
ATOM 988 N N . LEU A 1 131 ? -10.751 -4.426 1.493 1.00 98.19 131 LEU A N 1
ATOM 989 C CA . LEU A 1 131 ? -9.513 -3.688 1.717 1.00 98.19 131 LEU A CA 1
ATOM 990 C C . LEU A 1 131 ? -9.291 -2.676 0.608 1.00 98.19 131 LEU A C 1
ATOM 992 O O . LEU A 1 131 ? -9.185 -1.503 0.928 1.00 98.19 131 LEU A O 1
ATOM 996 N N . TYR A 1 132 ? -9.304 -3.090 -0.659 1.00 98.44 132 TYR A N 1
ATOM 997 C CA . TYR A 1 132 ? -9.047 -2.219 -1.803 1.00 98.44 132 TYR A CA 1
ATOM 998 C C . TYR A 1 132 ? -9.967 -0.994 -1.802 1.00 98.44 132 TYR A C 1
ATOM 1000 O O . TYR A 1 132 ? -9.495 0.141 -1.890 1.00 98.44 132 TYR A O 1
ATOM 1008 N N . ARG A 1 133 ? -11.283 -1.201 -1.651 1.00 98.31 133 ARG A N 1
ATOM 1009 C CA . ARG A 1 133 ? -12.263 -0.102 -1.663 1.00 98.31 133 ARG A CA 1
ATOM 1010 C C . ARG A 1 133 ? -11.995 0.913 -0.559 1.00 98.31 133 ARG A C 1
ATOM 1012 O O . ARG A 1 133 ? -12.098 2.108 -0.800 1.00 98.31 133 ARG A O 1
ATOM 1019 N N . SER A 1 134 ? -11.637 0.451 0.639 1.00 98.25 134 SER A N 1
ATOM 1020 C CA . SER A 1 134 ? -11.251 1.355 1.729 1.00 98.25 134 SER A CA 1
ATOM 1021 C C . SER A 1 134 ? -9.857 1.952 1.524 1.00 98.25 134 SER A C 1
ATOM 1023 O O . SER A 1 134 ? -9.640 3.128 1.775 1.00 98.25 134 SER A O 1
ATOM 1025 N N . PHE A 1 135 ? -8.906 1.169 1.020 1.00 98.38 135 PHE A N 1
ATOM 1026 C CA . PHE A 1 135 ? -7.518 1.576 0.839 1.00 98.38 135 PHE A CA 1
ATOM 1027 C C . PHE A 1 135 ? -7.375 2.618 -0.261 1.00 98.38 135 PHE A C 1
ATOM 1029 O O . PHE A 1 135 ? -6.400 3.357 -0.249 1.00 98.38 135 PHE A O 1
ATOM 1036 N N . SER A 1 136 ? -8.387 2.760 -1.117 1.00 98.12 136 SER A N 1
ATOM 1037 C CA . SER A 1 136 ? -8.513 3.829 -2.107 1.00 98.12 136 SER A CA 1
ATOM 1038 C C . SER A 1 136 ? -8.453 5.245 -1.517 1.00 98.12 136 SER A C 1
ATOM 1040 O O . SER A 1 136 ? -8.278 6.193 -2.271 1.00 98.12 136 SER A O 1
ATOM 1042 N N . HIS A 1 137 ? -8.554 5.418 -0.191 1.00 97.50 137 HIS A N 1
ATOM 1043 C CA . HIS A 1 137 ? -8.246 6.690 0.480 1.00 97.50 137 HIS A CA 1
ATOM 1044 C C . HIS A 1 137 ? -6.735 7.000 0.585 1.00 97.50 137 HIS A C 1
ATOM 1046 O O . HIS A 1 137 ? -6.379 8.040 1.133 1.00 97.50 137 HIS A O 1
ATOM 1052 N N . SER A 1 138 ? -5.858 6.099 0.131 1.00 97.31 138 SER A N 1
ATOM 1053 C CA . SER A 1 138 ? -4.401 6.262 0.073 1.00 97.31 138 SER A CA 1
ATOM 1054 C C . SER A 1 138 ? -3.826 5.483 -1.119 1.00 97.31 138 SER A C 1
ATOM 1056 O O . SER A 1 138 ? -3.935 4.252 -1.199 1.00 97.31 138 SER A O 1
ATOM 1058 N N . CYS A 1 139 ? -3.151 6.169 -2.044 1.00 96.94 139 CYS A N 1
ATOM 1059 C CA . CYS A 1 139 ? -2.512 5.505 -3.183 1.00 96.94 139 CYS A CA 1
ATOM 1060 C C . CYS A 1 139 ? -1.389 4.570 -2.729 1.00 96.94 139 CYS A C 1
ATOM 1062 O O . CYS A 1 139 ? -1.275 3.456 -3.240 1.00 96.94 139 CYS A O 1
ATOM 1064 N N . CYS A 1 140 ? -0.637 4.962 -1.695 1.00 97.62 140 CYS A N 1
ATOM 1065 C CA . CYS A 1 140 ? 0.383 4.118 -1.076 1.00 97.62 140 CYS A CA 1
ATOM 1066 C C . CYS A 1 140 ? -0.210 2.788 -0.591 1.00 97.62 140 CYS A C 1
ATOM 1068 O O . CYS A 1 140 ? 0.328 1.724 -0.894 1.00 97.62 140 CYS A O 1
ATOM 1070 N N . ALA A 1 141 ? -1.331 2.831 0.138 1.00 98.44 141 ALA A N 1
ATOM 1071 C CA . ALA A 1 141 ? -1.971 1.628 0.661 1.00 98.44 141 ALA A CA 1
ATOM 1072 C C . ALA A 1 141 ? -2.550 0.747 -0.456 1.00 98.44 141 ALA A C 1
ATOM 1074 O O . ALA A 1 141 ? -2.369 -0.470 -0.422 1.00 98.44 141 ALA A O 1
ATOM 1075 N N . THR A 1 142 ? -3.189 1.352 -1.460 1.00 98.44 142 THR A N 1
ATOM 1076 C CA . THR A 1 142 ? -3.761 0.629 -2.609 1.00 98.44 142 THR A CA 1
ATOM 1077 C C . THR A 1 142 ? -2.675 -0.078 -3.419 1.00 98.44 142 THR A C 1
ATOM 1079 O O . THR A 1 142 ? -2.743 -1.289 -3.625 1.00 98.44 142 THR A O 1
ATOM 1082 N N . LEU A 1 143 ? -1.618 0.641 -3.808 1.00 98.38 143 LEU A N 1
ATOM 1083 C CA . LEU A 1 143 ? -0.490 0.073 -4.551 1.00 98.38 143 LEU A CA 1
ATOM 1084 C C . LEU A 1 143 ? 0.251 -0.984 -3.726 1.00 98.38 143 LEU A C 1
ATOM 1086 O O . LEU A 1 143 ? 0.569 -2.052 -4.241 1.00 98.38 143 LEU A O 1
ATOM 1090 N N . SER A 1 144 ? 0.466 -0.733 -2.432 1.00 98.12 144 SER A N 1
ATOM 1091 C CA . SER A 1 144 ? 1.027 -1.711 -1.492 1.00 98.12 144 SER A CA 1
ATOM 1092 C C . SER A 1 144 ? 0.216 -3.010 -1.478 1.00 98.12 144 SER A C 1
ATOM 1094 O O . SER A 1 144 ? 0.787 -4.095 -1.600 1.00 98.12 144 SER A O 1
ATOM 1096 N N . LEU A 1 145 ? -1.115 -2.914 -1.390 1.00 97.81 145 LEU A N 1
ATOM 1097 C CA . LEU A 1 145 ? -2.009 -4.069 -1.414 1.00 97.81 145 LEU A CA 1
ATOM 1098 C C . LEU A 1 145 ? -1.915 -4.832 -2.743 1.00 97.81 145 LEU A C 1
ATOM 1100 O O . LEU A 1 145 ? -1.759 -6.052 -2.719 1.00 97.81 145 LEU A O 1
ATOM 1104 N N . CYS A 1 146 ? -1.948 -4.138 -3.885 1.00 97.19 146 CYS A N 1
ATOM 1105 C CA . CYS A 1 146 ? -1.822 -4.760 -5.207 1.00 97.19 146 CYS A CA 1
ATOM 1106 C C . CYS A 1 146 ? -0.473 -5.468 -5.388 1.00 97.19 146 CYS A C 1
ATOM 1108 O O . CYS A 1 146 ? -0.430 -6.626 -5.805 1.00 97.19 146 CYS A O 1
ATOM 1110 N N . LEU A 1 147 ? 0.630 -4.805 -5.027 1.00 96.44 147 LEU A N 1
ATOM 1111 C CA . LEU A 1 147 ? 1.979 -5.368 -5.111 1.00 96.44 147 LEU A CA 1
ATOM 1112 C C . LEU A 1 147 ? 2.137 -6.591 -4.198 1.00 96.44 147 LEU A C 1
ATOM 1114 O O . LEU A 1 147 ? 2.733 -7.596 -4.595 1.00 96.44 147 LEU A O 1
ATOM 1118 N N . HIS A 1 148 ? 1.579 -6.524 -2.988 1.00 94.94 148 HIS A N 1
ATOM 1119 C CA . HIS A 1 148 ? 1.583 -7.632 -2.038 1.00 94.94 148 HIS A CA 1
ATOM 1120 C C . HIS A 1 148 ? 0.744 -8.819 -2.529 1.00 94.94 148 HIS A C 1
ATOM 1122 O O . HIS A 1 148 ? 1.168 -9.964 -2.385 1.00 94.94 148 HIS A O 1
ATOM 1128 N N . ALA A 1 149 ? -0.410 -8.552 -3.143 1.00 95.00 149 ALA A N 1
ATOM 1129 C CA . ALA A 1 149 ? -1.324 -9.554 -3.693 1.00 95.00 149 ALA A CA 1
ATOM 1130 C C . ALA A 1 149 ? -0.888 -10.138 -5.050 1.00 95.00 149 ALA A C 1
ATOM 1132 O O . ALA A 1 149 ? -1.520 -11.062 -5.561 1.00 95.00 149 ALA A O 1
ATOM 1133 N N . GLY A 1 150 ? 0.170 -9.592 -5.658 1.00 93.81 150 GLY A N 1
ATOM 1134 C CA . GLY A 1 150 ? 0.632 -9.995 -6.985 1.00 93.81 150 GLY A CA 1
ATOM 1135 C C . GLY A 1 150 ? -0.210 -9.456 -8.147 1.00 93.81 150 GLY A C 1
ATOM 1136 O O . GLY A 1 150 ? -0.029 -9.905 -9.275 1.00 93.81 150 GLY A O 1
ATOM 1137 N N . ALA A 1 151 ? -1.095 -8.486 -7.901 1.00 95.12 151 ALA A N 1
ATOM 1138 C CA . ALA A 1 151 ? -1.934 -7.827 -8.904 1.00 95.12 151 ALA A CA 1
ATOM 1139 C C . ALA A 1 151 ? -1.138 -6.777 -9.709 1.00 95.12 151 ALA A C 1
ATOM 1141 O O . ALA A 1 151 ? -1.504 -5.606 -9.749 1.00 95.12 151 ALA A O 1
ATOM 1142 N N . TYR A 1 152 ? -0.006 -7.166 -10.305 1.00 95.06 152 TYR A N 1
ATOM 1143 C CA . TYR A 1 152 ? 0.943 -6.215 -10.901 1.00 95.06 152 TYR A CA 1
ATOM 1144 C C . TYR A 1 152 ? 0.387 -5.475 -12.120 1.00 95.06 152 TYR A C 1
ATOM 1146 O O . TYR A 1 152 ? 0.637 -4.284 -12.256 1.00 95.06 152 TYR A O 1
ATOM 1154 N N . ALA A 1 153 ? -0.383 -6.157 -12.975 1.00 94.19 153 ALA A N 1
ATOM 1155 C CA . ALA A 1 153 ? -1.018 -5.531 -14.138 1.00 94.19 153 ALA A CA 1
ATOM 1156 C C . ALA A 1 153 ? -1.983 -4.420 -13.703 1.00 94.19 153 ALA A C 1
ATOM 1158 O O . ALA A 1 153 ? -1.853 -3.279 -14.130 1.00 94.19 153 ALA A O 1
ATOM 1159 N N . HIS A 1 154 ? -2.850 -4.725 -12.740 1.00 96.56 154 HIS A N 1
ATOM 1160 C CA . HIS A 1 154 ? -3.756 -3.738 -12.172 1.00 96.56 154 HIS A CA 1
ATOM 1161 C C . HIS A 1 154 ? -3.025 -2.623 -11.404 1.00 96.56 154 HIS A C 1
ATOM 1163 O O . HIS A 1 154 ? -3.439 -1.470 -11.423 1.00 96.56 154 HIS A O 1
ATOM 1169 N N . ALA A 1 155 ? -1.895 -2.921 -10.752 1.00 97.56 155 ALA A N 1
ATOM 1170 C CA . ALA A 1 155 ? -1.066 -1.879 -10.151 1.00 97.56 155 ALA A CA 1
ATOM 1171 C C . ALA A 1 155 ? -0.540 -0.885 -11.204 1.00 97.56 155 ALA A C 1
ATOM 1173 O O . ALA A 1 155 ? -0.464 0.302 -10.904 1.00 97.56 155 ALA A O 1
ATOM 1174 N N . CYS A 1 156 ? -0.218 -1.331 -12.427 1.00 97.38 156 CYS A N 1
ATOM 1175 C CA . CYS A 1 156 ? 0.097 -0.419 -13.532 1.00 97.38 156 CYS A CA 1
ATOM 1176 C C . CYS A 1 156 ? -1.096 0.465 -13.896 1.00 97.38 156 CYS A C 1
ATOM 1178 O O . CYS A 1 156 ? -0.905 1.663 -14.019 1.00 97.38 156 CYS A O 1
ATOM 1180 N N . GLU A 1 157 ? -2.307 -0.085 -13.998 1.00 97.56 157 GLU A N 1
ATOM 1181 C CA . GLU A 1 157 ? -3.515 0.706 -14.292 1.00 97.56 157 GLU A CA 1
ATOM 1182 C C . GLU A 1 157 ? -3.762 1.792 -13.233 1.00 97.56 157 GLU A C 1
ATOM 1184 O O . GLU A 1 157 ? -4.126 2.917 -13.562 1.00 97.56 157 GLU A O 1
ATOM 1189 N N . VAL A 1 158 ? -3.509 1.486 -11.955 1.00 98.12 158 VAL A N 1
ATOM 1190 C CA . VAL A 1 158 ? -3.590 2.470 -10.862 1.00 98.12 158 VAL A CA 1
ATOM 1191 C C . VAL A 1 158 ? -2.544 3.581 -11.029 1.00 98.12 158 VAL A C 1
ATOM 1193 O O . VAL A 1 158 ? -2.859 4.746 -10.801 1.00 98.12 158 VAL A O 1
ATOM 1196 N N . ILE A 1 159 ? -1.313 3.245 -11.433 1.00 97.19 159 ILE A N 1
ATOM 1197 C CA . ILE A 1 159 ? -0.261 4.231 -11.738 1.00 97.19 159 ILE A CA 1
ATOM 1198 C C . ILE A 1 159 ? -0.628 5.079 -12.959 1.00 97.19 159 ILE A C 1
ATOM 1200 O O . ILE A 1 159 ? -0.486 6.299 -12.905 1.00 97.19 159 ILE A O 1
ATOM 1204 N N . ASP A 1 160 ? -1.127 4.456 -14.026 1.00 96.19 160 ASP A N 1
ATOM 1205 C CA . ASP A 1 160 ? -1.550 5.143 -15.246 1.00 96.19 160 ASP A CA 1
ATOM 1206 C C . ASP A 1 160 ? -2.683 6.134 -14.914 1.00 96.19 160 ASP A C 1
ATOM 1208 O O . ASP A 1 160 ? -2.603 7.305 -15.285 1.00 96.19 160 ASP A O 1
ATOM 1212 N N . CYS A 1 161 ? -3.664 5.725 -14.101 1.00 96.38 161 CYS A N 1
ATOM 1213 C CA . CYS A 1 161 ? -4.735 6.593 -13.602 1.00 96.38 161 CYS A CA 1
ATOM 1214 C C . CYS A 1 161 ? -4.204 7.773 -12.762 1.00 96.38 161 CYS A C 1
ATOM 1216 O O . CYS A 1 161 ? -4.649 8.907 -12.932 1.00 96.38 161 CYS A O 1
ATOM 1218 N N . LEU A 1 162 ? -3.217 7.540 -11.884 1.00 95.62 162 LEU A N 1
ATOM 1219 C CA . LEU A 1 162 ? -2.579 8.608 -11.100 1.00 95.62 162 LEU A CA 1
ATOM 1220 C C . LEU A 1 162 ? -1.844 9.633 -11.969 1.00 95.62 162 LEU A C 1
ATOM 1222 O O . LEU A 1 162 ? -1.827 10.805 -11.614 1.00 95.62 162 LEU A O 1
ATOM 1226 N N . GLY A 1 163 ? -1.207 9.191 -13.054 1.00 92.25 163 GLY A N 1
ATOM 1227 C CA . GLY A 1 163 ? -0.416 10.059 -13.926 1.00 92.25 163 GLY A CA 1
ATOM 1228 C C . GLY A 1 163 ? -1.212 10.772 -15.019 1.00 92.25 163 GLY A C 1
ATOM 1229 O O . GLY A 1 163 ? -0.746 11.790 -15.525 1.00 92.25 163 GLY A O 1
ATOM 1230 N N . THR A 1 164 ? -2.373 10.238 -15.411 1.00 93.12 164 THR A N 1
ATOM 1231 C CA . THR A 1 164 ? -3.138 10.732 -16.573 1.00 93.12 164 THR A CA 1
ATOM 1232 C C . THR A 1 164 ? -4.490 11.340 -16.214 1.00 93.12 164 THR A C 1
ATOM 1234 O O . THR A 1 164 ? -4.857 12.361 -16.792 1.00 93.12 164 THR A O 1
ATOM 1237 N N . ASP A 1 165 ? -5.216 10.756 -15.255 1.00 92.25 165 ASP A N 1
ATOM 1238 C CA . ASP A 1 165 ? -6.593 11.151 -14.934 1.00 92.25 165 ASP A CA 1
ATOM 1239 C C . ASP A 1 165 ? -6.702 12.011 -13.662 1.00 92.25 165 ASP A C 1
ATOM 1241 O O . ASP A 1 165 ? -7.753 12.605 -13.399 1.00 92.25 165 ASP A O 1
ATOM 1245 N N . LEU A 1 166 ? -5.648 12.045 -12.841 1.00 92.31 166 LEU A N 1
ATOM 1246 C CA . LEU A 1 166 ? -5.598 12.757 -11.564 1.00 92.31 166 LEU A CA 1
ATOM 1247 C C . LEU A 1 166 ? -4.495 13.820 -11.572 1.00 92.31 166 LEU A C 1
ATOM 1249 O O . LEU A 1 166 ? -3.412 13.611 -12.112 1.00 92.31 166 LEU A O 1
ATOM 1253 N N . ASP A 1 167 ? -4.752 14.948 -10.909 1.00 88.81 167 ASP A N 1
ATOM 1254 C CA . ASP A 1 167 ? -3.731 15.972 -10.699 1.00 88.81 167 ASP A CA 1
ATOM 1255 C C . ASP A 1 167 ? -2.698 15.471 -9.678 1.00 88.81 167 ASP A C 1
ATOM 1257 O O . ASP A 1 167 ? -3.033 15.143 -8.531 1.00 88.81 167 ASP A O 1
ATOM 1261 N N . ILE A 1 168 ? -1.425 15.419 -10.081 1.00 90.00 168 ILE A N 1
ATOM 1262 C CA . ILE A 1 168 ? -0.332 15.005 -9.196 1.00 90.00 168 ILE A CA 1
ATOM 1263 C C . ILE A 1 168 ? -0.091 16.103 -8.154 1.00 90.00 168 ILE A C 1
ATOM 1265 O O . ILE A 1 168 ? 0.546 17.117 -8.427 1.00 90.00 168 ILE A O 1
ATOM 1269 N N . SER A 1 169 ? -0.596 15.877 -6.943 1.00 91.44 169 SER A N 1
ATOM 1270 C CA . SER A 1 169 ? -0.389 16.749 -5.783 1.00 91.44 169 SER A CA 1
ATOM 1271 C C . SER A 1 169 ? 0.817 16.321 -4.941 1.00 91.44 169 SER A C 1
ATOM 1273 O O . SER A 1 169 ? 1.213 15.151 -4.936 1.00 91.44 169 SER A O 1
ATOM 1275 N N . ASP A 1 170 ? 1.346 17.242 -4.129 1.00 91.44 170 ASP A N 1
ATOM 1276 C CA . ASP A 1 170 ? 2.419 16.957 -3.161 1.00 91.44 170 ASP A CA 1
ATOM 1277 C C . ASP A 1 170 ? 2.062 15.804 -2.211 1.00 91.44 170 ASP A C 1
ATOM 1279 O O . ASP A 1 170 ? 2.921 15.015 -1.812 1.00 91.44 170 ASP A O 1
ATOM 1283 N N . HIS A 1 171 ? 0.777 15.669 -1.871 1.00 91.56 171 HIS A N 1
ATOM 1284 C CA . HIS A 1 171 ? 0.289 14.567 -1.049 1.00 91.56 171 HIS A CA 1
ATOM 1285 C C . HIS A 1 171 ? 0.533 13.207 -1.717 1.00 91.56 171 HIS A C 1
ATOM 1287 O O . HIS A 1 171 ? 1.065 12.300 -1.074 1.00 91.56 171 HIS A O 1
ATOM 1293 N N . ILE A 1 172 ? 0.212 13.075 -3.010 1.00 93.81 172 ILE A N 1
ATOM 1294 C CA . ILE A 1 172 ? 0.453 11.846 -3.780 1.00 93.81 172 ILE A CA 1
ATOM 1295 C C . ILE A 1 172 ? 1.956 11.552 -3.840 1.00 93.81 172 ILE A C 1
ATOM 1297 O O . ILE A 1 172 ? 2.365 10.418 -3.598 1.00 93.81 172 ILE A O 1
ATOM 1301 N N . LEU A 1 173 ? 2.797 12.564 -4.071 1.00 95.25 173 LEU A N 1
ATOM 1302 C CA . LEU A 1 173 ? 4.254 12.390 -4.101 1.00 95.25 173 LEU A CA 1
ATOM 1303 C C . LEU A 1 173 ? 4.812 11.893 -2.758 1.00 95.25 173 LEU A C 1
ATOM 1305 O O . LEU A 1 173 ? 5.645 10.985 -2.725 1.00 95.25 173 LEU A O 1
ATOM 1309 N N . LEU A 1 174 ? 4.313 12.425 -1.637 1.00 94.62 174 LEU A N 1
ATOM 1310 C CA . LEU A 1 174 ? 4.664 11.945 -0.297 1.00 94.62 174 LEU A CA 1
ATOM 1311 C C . LEU A 1 174 ? 4.205 10.500 -0.058 1.00 94.62 174 LEU A C 1
ATOM 1313 O O . LEU A 1 174 ? 4.901 9.727 0.605 1.00 94.62 174 LEU A O 1
ATOM 1317 N N . GLU A 1 175 ? 3.035 10.121 -0.569 1.00 96.12 175 GLU A N 1
ATOM 1318 C CA . GLU A 1 175 ? 2.540 8.748 -0.499 1.00 96.12 175 GLU A CA 1
ATOM 1319 C C . GLU A 1 175 ? 3.376 7.781 -1.356 1.00 96.12 175 GLU A C 1
ATOM 1321 O O . GLU A 1 175 ? 3.679 6.672 -0.902 1.00 96.12 175 GLU A O 1
ATOM 1326 N N . LEU A 1 176 ? 3.828 8.202 -2.538 1.00 97.19 176 LEU A N 1
ATOM 1327 C CA . LEU A 1 176 ? 4.735 7.420 -3.380 1.00 97.19 176 LEU A CA 1
ATOM 1328 C C . LEU A 1 176 ? 6.127 7.268 -2.739 1.00 97.19 176 LEU A C 1
ATOM 1330 O O . LEU A 1 176 ? 6.670 6.163 -2.737 1.00 97.19 176 LEU A O 1
ATOM 1334 N N . ASP A 1 177 ? 6.675 8.306 -2.096 1.00 97.25 177 ASP A N 1
ATOM 1335 C CA . ASP A 1 177 ? 7.921 8.196 -1.312 1.00 97.25 177 ASP A CA 1
ATOM 1336 C C . ASP A 1 177 ? 7.793 7.152 -0.186 1.00 97.25 177 ASP A C 1
ATOM 1338 O O . ASP A 1 177 ? 8.666 6.296 0.006 1.00 97.25 177 ASP A O 1
ATOM 1342 N N . ARG A 1 178 ? 6.661 7.162 0.534 1.00 96.50 178 ARG A N 1
ATOM 1343 C CA . ARG A 1 178 ? 6.350 6.150 1.559 1.00 96.50 178 ARG A CA 1
ATOM 1344 C C . ARG A 1 178 ? 6.271 4.749 0.963 1.00 96.50 178 ARG A C 1
ATOM 1346 O O . ARG A 1 178 ? 6.771 3.810 1.583 1.00 96.50 178 ARG A O 1
ATOM 1353 N N . LEU A 1 179 ? 5.670 4.603 -0.218 1.00 98.06 179 LEU A N 1
ATOM 1354 C CA . LEU A 1 179 ? 5.577 3.323 -0.914 1.00 98.06 179 LEU A CA 1
ATOM 1355 C C . LEU A 1 179 ? 6.962 2.785 -1.289 1.00 98.06 179 LEU A C 1
ATOM 1357 O O . LEU A 1 179 ? 7.230 1.611 -1.049 1.00 98.06 179 LEU A O 1
ATOM 1361 N N . VAL A 1 180 ? 7.870 3.624 -1.798 1.00 97.88 180 VAL A N 1
ATOM 1362 C CA . VAL A 1 180 ? 9.246 3.199 -2.108 1.00 97.88 180 VAL A CA 1
ATOM 1363 C C . VAL A 1 180 ? 9.964 2.692 -0.858 1.00 97.88 180 VAL A C 1
ATOM 1365 O O . VAL A 1 180 ? 10.543 1.603 -0.870 1.00 97.88 180 VAL A O 1
ATOM 1368 N N . ARG A 1 181 ? 9.868 3.424 0.259 1.00 96.50 181 ARG A N 1
ATOM 1369 C CA . ARG A 1 181 ? 10.420 2.964 1.547 1.00 96.50 181 ARG A CA 1
ATOM 1370 C C . ARG A 1 181 ? 9.819 1.630 1.990 1.00 96.50 181 ARG A C 1
ATOM 1372 O O . ARG A 1 181 ? 10.515 0.802 2.577 1.00 96.50 181 ARG A O 1
ATOM 1379 N N . LEU A 1 182 ? 8.541 1.404 1.700 1.00 96.81 182 LEU A N 1
ATOM 1380 C CA . 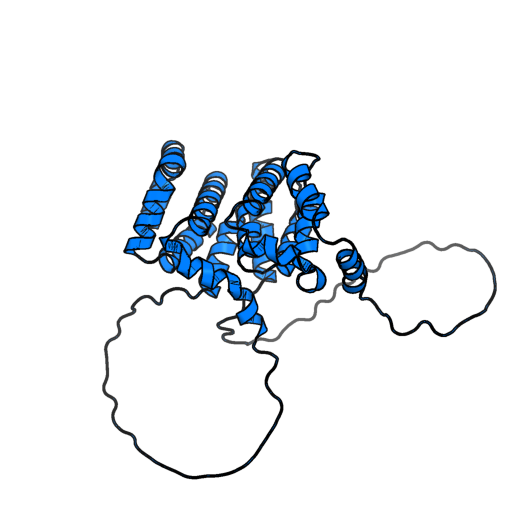LEU A 1 182 ? 7.858 0.152 2.002 1.00 96.81 182 LEU A CA 1
ATOM 1381 C C . LEU A 1 182 ? 8.332 -1.004 1.107 1.00 96.81 182 LEU A C 1
ATOM 1383 O O . LEU A 1 182 ? 8.533 -2.106 1.618 1.00 96.81 182 LEU A O 1
ATOM 1387 N N . ILE A 1 183 ? 8.576 -0.763 -0.184 1.00 96.81 183 ILE A N 1
ATOM 1388 C CA . ILE A 1 183 ? 9.116 -1.754 -1.135 1.00 96.81 183 ILE A CA 1
ATOM 1389 C C . ILE A 1 183 ? 10.512 -2.227 -0.705 1.00 96.81 183 ILE A C 1
ATOM 1391 O O . ILE A 1 183 ? 10.821 -3.421 -0.762 1.00 96.81 183 ILE A O 1
ATOM 1395 N N . GLU A 1 184 ? 11.343 -1.315 -0.206 1.00 95.44 184 GLU A N 1
ATOM 1396 C CA . GLU A 1 184 ? 12.666 -1.659 0.323 1.00 95.44 184 GLU A CA 1
ATOM 1397 C C . GLU A 1 184 ? 12.623 -2.336 1.698 1.00 95.44 184 GLU A C 1
ATOM 1399 O O . GLU A 1 184 ? 13.591 -2.974 2.119 1.00 95.44 184 GLU A O 1
ATOM 1404 N N . SER A 1 185 ? 11.485 -2.286 2.391 1.00 95.88 185 SER A N 1
ATOM 1405 C CA . SER A 1 185 ? 11.330 -2.960 3.676 1.00 95.88 185 SER A CA 1
ATOM 1406 C C . SER A 1 185 ? 11.394 -4.496 3.542 1.00 95.88 185 SER A C 1
ATOM 1408 O O . SER A 1 185 ? 11.139 -5.071 2.470 1.00 95.88 185 SER A O 1
ATOM 1410 N N . PRO A 1 186 ? 11.666 -5.221 4.645 1.00 95.62 186 PRO A N 1
ATOM 1411 C CA . PRO A 1 186 ? 11.627 -6.682 4.656 1.00 95.62 186 PRO A CA 1
ATOM 1412 C C . PRO A 1 186 ? 10.271 -7.263 4.237 1.00 95.62 186 PRO A C 1
ATOM 1414 O O . PRO A 1 186 ? 10.221 -8.393 3.744 1.00 95.62 186 PRO A O 1
ATOM 1417 N N . MET A 1 187 ? 9.179 -6.498 4.370 1.00 92.12 187 MET A N 1
ATOM 1418 C CA . MET A 1 187 ? 7.843 -6.991 4.043 1.00 92.12 187 MET A CA 1
ATOM 1419 C C . MET A 1 187 ? 7.638 -7.257 2.556 1.00 92.12 187 MET A C 1
ATOM 1421 O O . MET A 1 187 ? 6.892 -8.167 2.194 1.00 92.12 187 MET A O 1
ATOM 1425 N N . PHE A 1 188 ? 8.377 -6.537 1.715 1.00 95.38 188 PHE A N 1
ATOM 1426 C CA . PHE A 1 188 ? 8.346 -6.659 0.263 1.00 95.38 188 PHE A CA 1
ATOM 1427 C C . PHE A 1 188 ? 9.520 -7.471 -0.299 1.00 95.38 188 PHE A C 1
ATOM 1429 O O . PHE A 1 188 ? 9.722 -7.502 -1.510 1.00 95.38 188 PHE A O 1
ATOM 1436 N N . THR A 1 189 ? 10.256 -8.211 0.543 1.00 94.94 189 THR A N 1
ATOM 1437 C CA . THR A 1 189 ? 11.359 -9.085 0.088 1.00 94.94 189 THR A CA 1
ATOM 1438 C C . THR A 1 189 ? 10.913 -10.040 -1.021 1.00 94.94 189 THR A C 1
ATOM 1440 O O . THR A 1 189 ? 11.620 -10.203 -2.008 1.00 94.94 189 THR A O 1
ATOM 1443 N N . ALA A 1 190 ? 9.713 -10.621 -0.914 1.00 92.50 190 ALA A N 1
ATOM 1444 C CA . ALA A 1 190 ? 9.177 -11.516 -1.942 1.00 92.50 190 ALA A CA 1
ATOM 1445 C C . ALA A 1 190 ? 8.927 -10.807 -3.286 1.00 92.50 190 ALA A C 1
ATOM 1447 O O . ALA A 1 190 ? 9.160 -11.398 -4.334 1.00 92.50 190 ALA A O 1
ATOM 1448 N N . VAL A 1 191 ? 8.481 -9.546 -3.265 1.00 93.19 191 VAL A N 1
ATOM 1449 C CA . VAL A 1 191 ? 8.300 -8.736 -4.480 1.00 93.19 191 VAL A CA 1
ATOM 1450 C C . VAL A 1 191 ? 9.659 -8.379 -5.078 1.00 93.19 191 VAL A C 1
ATOM 1452 O O . VAL A 1 191 ? 9.856 -8.543 -6.275 1.00 93.19 191 VAL A O 1
ATOM 1455 N N . ARG A 1 192 ? 10.636 -7.991 -4.250 1.00 93.94 192 ARG A N 1
ATOM 1456 C CA . ARG A 1 192 ? 12.001 -7.695 -4.714 1.00 93.94 192 ARG A CA 1
ATOM 1457 C C . ARG A 1 192 ? 12.695 -8.915 -5.323 1.00 93.94 192 ARG A C 1
ATOM 1459 O O . ARG A 1 192 ? 13.351 -8.777 -6.344 1.00 93.94 192 ARG A O 1
ATOM 1466 N N . LEU A 1 193 ? 12.506 -10.112 -4.764 1.00 92.25 193 LEU A N 1
ATOM 1467 C CA . LEU A 1 193 ? 13.053 -11.348 -5.343 1.00 92.25 193 LEU A CA 1
ATOM 1468 C C . LEU A 1 193 ? 12.474 -11.661 -6.730 1.00 92.25 193 LEU A C 1
ATOM 1470 O O . LEU A 1 193 ? 13.185 -12.204 -7.570 1.00 92.25 193 LEU A O 1
ATOM 1474 N N . LYS A 1 194 ? 11.219 -11.280 -7.005 1.00 90.62 194 LYS A N 1
ATOM 1475 C CA . LYS A 1 194 ? 10.619 -11.429 -8.341 1.00 90.62 194 LYS A CA 1
ATOM 1476 C C . LYS A 1 194 ? 11.299 -10.558 -9.404 1.00 90.62 194 LYS A C 1
ATOM 1478 O O . LYS A 1 194 ? 11.210 -10.890 -10.580 1.00 90.62 194 LYS A O 1
ATOM 1483 N N . LEU A 1 195 ? 12.029 -9.508 -9.013 1.00 89.44 195 LEU A N 1
ATOM 1484 C CA . LEU A 1 195 ? 12.808 -8.679 -9.943 1.00 89.44 195 LEU A CA 1
ATOM 1485 C C . LEU A 1 195 ? 14.022 -9.409 -10.536 1.00 89.44 195 LEU A C 1
ATOM 1487 O O . LEU A 1 195 ? 14.574 -8.945 -11.524 1.00 89.44 195 LEU A O 1
ATOM 1491 N N . LEU A 1 196 ? 14.424 -10.561 -9.984 1.00 87.44 196 LEU A N 1
ATOM 1492 C CA . LEU A 1 196 ? 15.492 -11.389 -10.561 1.00 87.44 196 LEU A CA 1
ATOM 1493 C C . LEU A 1 196 ? 15.110 -11.986 -11.929 1.00 87.44 196 LEU A C 1
ATOM 1495 O O . LEU A 1 196 ? 15.985 -12.397 -12.698 1.00 87.44 196 LEU A O 1
ATOM 1499 N N . ASP A 1 197 ? 13.812 -12.059 -12.234 1.00 85.94 197 ASP A N 1
ATOM 1500 C CA . ASP A 1 197 ? 13.313 -12.604 -13.493 1.00 85.94 197 ASP A CA 1
ATOM 1501 C C . ASP A 1 197 ? 12.253 -11.688 -14.128 1.00 85.94 197 ASP A C 1
ATOM 1503 O O . ASP A 1 197 ? 11.056 -11.993 -14.092 1.00 85.94 197 ASP A O 1
ATOM 1507 N N . PRO A 1 198 ? 12.672 -10.548 -14.714 1.00 83.31 198 PRO A N 1
ATOM 1508 C CA . PRO A 1 198 ? 11.750 -9.548 -15.250 1.00 83.31 198 PRO A CA 1
ATOM 1509 C C . PRO A 1 198 ? 10.875 -10.099 -16.386 1.00 83.31 198 PRO A C 1
ATOM 1511 O O . PRO A 1 198 ? 9.726 -9.690 -16.509 1.00 83.31 198 PRO A O 1
ATOM 1514 N N . ALA A 1 199 ? 11.350 -11.099 -17.138 1.00 83.94 199 ALA A N 1
ATOM 1515 C CA . ALA A 1 199 ? 10.566 -11.772 -18.176 1.00 83.94 199 ALA A CA 1
ATOM 1516 C C . ALA A 1 199 ? 9.318 -12.491 -17.625 1.00 83.94 199 ALA A C 1
ATOM 1518 O O . ALA A 1 199 ? 8.287 -12.535 -18.290 1.00 83.94 199 ALA A O 1
ATOM 1519 N N . LYS A 1 200 ? 9.372 -13.024 -16.394 1.00 85.56 200 LYS A N 1
ATOM 1520 C CA . LYS A 1 200 ? 8.205 -13.649 -15.739 1.00 85.56 200 LYS A CA 1
ATOM 1521 C C . LYS A 1 200 ? 7.274 -12.637 -15.084 1.00 85.56 200 LYS A C 1
ATOM 1523 O O . LYS A 1 200 ? 6.111 -12.943 -14.820 1.00 85.56 200 LYS A O 1
ATOM 1528 N N . HIS A 1 201 ? 7.783 -11.449 -14.776 1.00 89.00 201 HIS A N 1
ATOM 1529 C CA . HIS A 1 201 ? 7.050 -10.418 -14.050 1.00 89.00 201 HIS A CA 1
ATOM 1530 C C . HIS A 1 201 ? 7.152 -9.042 -14.734 1.00 89.00 201 HIS A C 1
ATOM 1532 O O . HIS A 1 201 ? 7.490 -8.059 -14.070 1.00 89.00 201 HIS A O 1
ATOM 1538 N N . PRO A 1 202 ? 6.800 -8.929 -16.033 1.00 90.25 202 PRO A N 1
ATOM 1539 C CA . PRO A 1 202 ? 6.975 -7.694 -16.799 1.00 90.25 202 PRO A CA 1
ATOM 1540 C C . PRO A 1 202 ? 6.145 -6.537 -16.234 1.00 90.25 202 PRO A C 1
ATOM 1542 O O . PRO A 1 202 ? 6.624 -5.410 -16.121 1.00 90.25 202 PRO A O 1
ATOM 1545 N N . ALA A 1 203 ? 4.923 -6.830 -15.781 1.00 92.06 203 ALA A N 1
ATOM 1546 C CA . ALA A 1 203 ? 4.045 -5.847 -15.158 1.00 92.06 203 ALA A CA 1
ATOM 1547 C C . ALA A 1 203 ? 4.607 -5.295 -13.834 1.00 92.06 203 ALA A C 1
ATOM 1549 O O . ALA A 1 203 ? 4.395 -4.129 -13.521 1.00 92.06 203 ALA A O 1
ATOM 1550 N N . LEU A 1 204 ? 5.365 -6.090 -13.064 1.00 94.12 204 LEU A N 1
ATOM 1551 C CA . LEU A 1 204 ? 6.010 -5.586 -11.847 1.00 94.12 204 LEU A CA 1
ATOM 1552 C C . LEU A 1 204 ? 7.081 -4.551 -12.205 1.00 94.12 204 LEU A C 1
ATOM 1554 O O . LEU A 1 204 ? 7.107 -3.475 -11.615 1.00 94.12 204 LEU A O 1
ATOM 1558 N N . CYS A 1 205 ? 7.925 -4.850 -13.195 1.00 92.88 205 CYS A N 1
ATOM 1559 C CA . CYS A 1 205 ? 8.923 -3.905 -13.690 1.00 92.88 205 CYS A CA 1
ATOM 1560 C C . CYS A 1 205 ? 8.259 -2.629 -14.222 1.00 92.88 205 CYS A C 1
ATOM 1562 O O . CYS A 1 205 ? 8.631 -1.540 -13.788 1.00 92.88 205 CYS A O 1
ATOM 1564 N N . LYS A 1 206 ? 7.229 -2.754 -15.076 1.00 92.69 206 LYS A N 1
ATOM 1565 C CA . LYS A 1 206 ? 6.459 -1.606 -15.588 1.00 92.69 206 LYS A CA 1
ATOM 1566 C C . LYS A 1 206 ? 5.887 -0.761 -14.446 1.00 92.69 206 LYS A C 1
ATOM 1568 O O . LYS A 1 206 ? 6.024 0.455 -14.470 1.00 92.69 206 LYS A O 1
ATOM 1573 N N . CYS A 1 207 ? 5.297 -1.385 -13.425 1.00 95.50 207 CYS A N 1
ATOM 1574 C CA . CYS A 1 207 ? 4.747 -0.682 -12.265 1.00 95.50 207 CYS A CA 1
ATOM 1575 C C . CYS A 1 207 ? 5.825 0.100 -11.496 1.00 95.50 207 CYS A C 1
ATOM 1577 O O . CYS A 1 207 ? 5.620 1.272 -11.189 1.00 95.50 207 CYS A O 1
ATOM 1579 N N . LEU A 1 208 ? 6.988 -0.504 -11.225 1.00 95.94 208 LEU A N 1
ATOM 1580 C CA . LEU A 1 208 ? 8.073 0.175 -10.509 1.00 95.94 208 LEU A CA 1
ATOM 1581 C C . LEU A 1 208 ? 8.686 1.325 -11.321 1.00 95.94 208 LEU A C 1
ATOM 1583 O O . LEU A 1 208 ? 8.922 2.391 -10.760 1.00 95.94 208 LEU A O 1
ATOM 1587 N N . TYR A 1 209 ? 8.891 1.158 -12.630 1.00 94.44 209 TYR A N 1
ATOM 1588 C CA . TYR A 1 209 ? 9.312 2.266 -13.497 1.00 94.44 209 TYR A CA 1
ATOM 1589 C C . TYR A 1 209 ? 8.239 3.356 -13.608 1.00 94.44 209 TYR A C 1
ATOM 1591 O O . TYR A 1 209 ? 8.569 4.539 -13.648 1.00 94.44 209 TYR A O 1
ATOM 1599 N N . GLY A 1 210 ? 6.959 2.983 -13.596 1.00 95.50 210 GLY A N 1
ATOM 1600 C CA . GLY A 1 210 ? 5.850 3.930 -13.535 1.00 95.50 210 GLY A CA 1
ATOM 1601 C C . GLY A 1 210 ? 5.889 4.775 -12.257 1.00 95.50 210 GLY A C 1
ATOM 1602 O O . GLY A 1 210 ? 5.860 5.999 -12.337 1.00 95.50 210 GLY A O 1
ATOM 1603 N N . ILE A 1 211 ? 6.081 4.149 -11.087 1.00 96.25 211 ILE A N 1
ATOM 1604 C CA . ILE A 1 211 ? 6.296 4.868 -9.815 1.00 96.25 211 ILE A CA 1
ATOM 1605 C C . ILE A 1 211 ? 7.514 5.795 -9.916 1.00 96.25 211 ILE A C 1
ATOM 1607 O O . ILE A 1 211 ? 7.437 6.951 -9.506 1.00 96.25 211 ILE A O 1
ATOM 1611 N N . LEU A 1 212 ? 8.627 5.305 -10.472 1.00 95.69 212 LEU A N 1
ATOM 1612 C CA . LEU A 1 212 ? 9.848 6.092 -10.654 1.00 95.69 212 LEU A CA 1
ATOM 1613 C C . LEU A 1 212 ? 9.609 7.334 -11.526 1.00 95.69 212 LEU A C 1
ATOM 1615 O O . LEU A 1 212 ? 10.166 8.388 -11.240 1.00 95.69 212 LEU A O 1
ATOM 1619 N N . THR A 1 213 ? 8.769 7.212 -12.556 1.00 94.06 213 THR A N 1
ATOM 1620 C CA . THR A 1 213 ? 8.452 8.292 -13.504 1.00 94.06 213 THR A CA 1
ATOM 1621 C C . THR A 1 213 ? 7.593 9.388 -12.870 1.00 94.06 213 THR A C 1
ATOM 1623 O O . THR A 1 213 ? 7.745 10.555 -13.216 1.00 94.06 213 THR A O 1
ATOM 1626 N N . LEU A 1 214 ? 6.712 9.036 -11.927 1.00 94.94 214 LEU A N 1
ATOM 1627 C CA . LEU A 1 214 ? 5.875 10.008 -11.212 1.00 94.94 214 LEU A CA 1
ATOM 1628 C C . LEU A 1 214 ? 6.637 10.760 -10.109 1.00 94.94 214 LEU A C 1
ATOM 1630 O O . LEU A 1 214 ? 6.218 11.840 -9.696 1.00 94.94 214 LEU A O 1
ATOM 1634 N N . LEU A 1 215 ? 7.730 10.191 -9.592 1.00 94.69 215 LEU A N 1
ATOM 1635 C CA . LEU A 1 215 ? 8.494 10.788 -8.500 1.00 94.69 215 LEU A CA 1
ATOM 1636 C C . LEU A 1 215 ? 9.420 11.914 -8.995 1.00 94.69 215 LEU A C 1
ATOM 1638 O O . LEU A 1 215 ? 10.145 11.725 -9.973 1.00 94.69 215 LEU A O 1
ATOM 1642 N N . PRO A 1 216 ? 9.520 13.047 -8.270 1.00 93.19 216 PRO A N 1
ATOM 1643 C CA . PRO A 1 216 ? 10.620 13.986 -8.471 1.00 93.19 216 PRO A CA 1
ATOM 1644 C C . PRO A 1 216 ? 11.950 13.335 -8.059 1.00 93.19 216 PRO A C 1
ATOM 1646 O O . PRO A 1 216 ? 11.949 12.378 -7.275 1.00 93.19 216 PRO A O 1
ATOM 1649 N N . GLN A 1 217 ? 13.078 13.897 -8.522 1.00 92.31 217 GLN A N 1
ATOM 1650 C CA . GLN A 1 217 ? 14.454 13.487 -8.177 1.00 92.31 217 GLN A CA 1
ATOM 1651 C C . GLN A 1 217 ? 14.743 13.664 -6.674 1.00 92.31 217 GLN A C 1
ATOM 1653 O O . GLN A 1 217 ? 15.390 14.601 -6.216 1.00 92.31 217 GLN A O 1
ATOM 1658 N N . SER A 1 218 ? 14.180 12.759 -5.891 1.00 94.50 218 SER A N 1
ATOM 1659 C CA . SER A 1 218 ? 14.150 12.722 -4.438 1.00 94.50 218 SER A CA 1
ATOM 1660 C C . SER A 1 218 ? 14.901 11.489 -3.939 1.00 94.50 218 SER A C 1
ATOM 1662 O O . SER A 1 218 ? 15.231 10.585 -4.703 1.00 94.50 218 SER A O 1
ATOM 1664 N N . LYS A 1 219 ? 15.100 11.377 -2.621 1.00 94.81 219 LYS A N 1
ATOM 1665 C CA . LYS A 1 219 ? 15.746 10.193 -2.028 1.00 94.81 219 LYS A CA 1
ATOM 1666 C C . LYS A 1 219 ? 14.997 8.889 -2.330 1.00 94.81 219 LYS A C 1
ATOM 1668 O O . LYS A 1 219 ? 15.638 7.844 -2.460 1.00 94.81 219 LYS A O 1
ATOM 1673 N N . ALA A 1 220 ? 13.663 8.922 -2.422 1.00 95.81 220 ALA A N 1
ATOM 1674 C CA . ALA A 1 220 ? 12.889 7.763 -2.864 1.00 95.81 220 ALA A CA 1
ATOM 1675 C C . ALA A 1 220 ? 13.203 7.409 -4.316 1.00 95.81 220 ALA A C 1
ATOM 1677 O O . ALA A 1 220 ? 13.456 6.241 -4.599 1.00 95.81 220 ALA A O 1
ATOM 1678 N N . TRP A 1 221 ? 13.268 8.401 -5.206 1.00 96.56 221 TRP A N 1
ATOM 1679 C CA . TRP A 1 221 ? 13.681 8.178 -6.589 1.00 96.56 221 TRP A CA 1
ATOM 1680 C C . TRP A 1 221 ? 15.064 7.516 -6.654 1.00 96.56 221 TRP A C 1
ATOM 1682 O O . TRP A 1 221 ? 15.184 6.447 -7.241 1.00 96.56 221 TRP A O 1
ATOM 1692 N N . ASP A 1 222 ? 16.069 8.039 -5.939 1.00 96.81 222 ASP A N 1
ATOM 1693 C CA . ASP A 1 222 ? 17.427 7.460 -5.914 1.00 96.81 222 ASP A CA 1
ATOM 1694 C C . ASP A 1 222 ? 17.448 6.021 -5.390 1.00 96.81 222 ASP A C 1
ATOM 1696 O O . ASP A 1 222 ? 18.259 5.184 -5.790 1.00 96.81 222 ASP A O 1
ATOM 1700 N N . THR A 1 223 ? 16.593 5.737 -4.410 1.00 96.62 223 THR A N 1
ATOM 1701 C CA . THR A 1 223 ? 16.492 4.416 -3.791 1.00 96.62 223 THR A CA 1
ATOM 1702 C C . THR A 1 223 ? 15.886 3.413 -4.766 1.00 96.62 223 THR A C 1
ATOM 1704 O O . THR A 1 223 ? 16.442 2.330 -4.954 1.00 96.62 223 THR A O 1
ATOM 1707 N N . LEU A 1 224 ? 14.782 3.785 -5.416 1.00 95.88 224 LEU A N 1
ATOM 1708 C CA . LEU A 1 224 ? 14.109 2.932 -6.386 1.00 95.88 224 LEU A CA 1
ATOM 1709 C C . LEU A 1 224 ? 14.934 2.770 -7.668 1.00 95.88 224 LEU A C 1
ATOM 1711 O O . LEU A 1 224 ? 15.046 1.656 -8.172 1.00 95.88 224 LEU A O 1
ATOM 1715 N N . ASN A 1 225 ? 15.558 3.841 -8.160 1.00 94.69 225 ASN A N 1
ATOM 1716 C CA . ASN A 1 225 ? 16.405 3.798 -9.345 1.00 94.69 225 ASN A CA 1
ATOM 1717 C C . ASN A 1 225 ? 17.577 2.828 -9.145 1.00 94.69 225 ASN A C 1
ATOM 1719 O O . ASN A 1 225 ? 17.723 1.889 -9.916 1.00 94.69 225 ASN A O 1
ATOM 1723 N N . ARG A 1 226 ? 18.322 2.939 -8.035 1.00 93.62 226 ARG A N 1
ATOM 1724 C CA . ARG A 1 226 ? 19.412 1.994 -7.715 1.00 93.62 226 ARG A CA 1
ATOM 1725 C C . ARG A 1 226 ? 18.932 0.547 -7.587 1.00 93.62 226 ARG A C 1
ATOM 1727 O O . ARG A 1 226 ? 19.646 -0.386 -7.955 1.00 93.62 226 ARG A O 1
ATOM 1734 N N . ARG A 1 227 ? 17.719 0.330 -7.065 1.00 92.69 227 ARG A N 1
ATOM 1735 C CA . ARG A 1 227 ? 17.105 -1.006 -7.025 1.00 92.69 227 ARG A CA 1
ATOM 1736 C C . ARG A 1 227 ? 16.857 -1.538 -8.435 1.00 92.69 227 ARG A C 1
ATOM 1738 O O . ARG A 1 227 ? 17.153 -2.705 -8.685 1.00 92.69 227 ARG A O 1
ATOM 1745 N N . LEU A 1 228 ? 16.330 -0.716 -9.333 1.00 90.94 228 LEU A N 1
ATOM 1746 C CA . LEU A 1 228 ? 16.038 -1.108 -10.712 1.00 90.94 228 LEU A CA 1
ATOM 1747 C C . LEU A 1 228 ? 17.309 -1.257 -11.560 1.00 90.94 228 LEU A C 1
ATOM 1749 O O . LEU A 1 228 ? 17.379 -2.177 -12.363 1.00 90.94 228 LEU A O 1
ATOM 1753 N N . GLU A 1 229 ? 18.348 -0.461 -11.317 1.00 88.44 229 GLU A N 1
ATOM 1754 C CA . GLU A 1 229 ? 19.674 -0.618 -11.939 1.00 88.44 229 GLU A CA 1
ATOM 1755 C C . GLU A 1 229 ? 20.336 -1.954 -11.582 1.00 88.44 229 GLU A C 1
ATOM 1757 O O . GLU A 1 229 ? 21.089 -2.510 -12.376 1.00 88.44 229 GLU A O 1
ATOM 1762 N N . SER A 1 230 ? 20.032 -2.509 -10.402 1.00 83.69 230 SER A N 1
ATOM 1763 C CA . SER A 1 230 ? 20.515 -3.838 -10.008 1.00 83.69 230 SER A CA 1
ATOM 1764 C C . SER A 1 230 ? 19.800 -5.000 -10.717 1.00 83.69 230 SER A C 1
ATOM 1766 O O . SER A 1 230 ? 20.178 -6.157 -10.527 1.00 83.69 230 SER A O 1
ATOM 1768 N N . VAL A 1 231 ? 18.762 -4.720 -11.516 1.00 82.81 231 VAL A N 1
ATOM 1769 C CA . VAL A 1 231 ? 18.036 -5.733 -12.292 1.00 82.81 231 VAL A CA 1
ATOM 1770 C C . VAL A 1 231 ? 18.823 -6.054 -13.570 1.00 82.81 231 VAL A C 1
ATOM 1772 O O . VAL A 1 231 ? 19.186 -5.129 -14.295 1.00 82.81 231 VAL A O 1
ATOM 1775 N N . PRO A 1 232 ? 19.073 -7.341 -13.891 1.00 73.31 232 PRO A N 1
ATOM 1776 C CA . PRO A 1 232 ? 19.860 -7.728 -15.062 1.00 73.31 232 PRO A CA 1
ATOM 1777 C C . PRO A 1 232 ? 19.331 -7.110 -16.366 1.00 73.31 232 PRO A C 1
ATOM 1779 O O . PRO A 1 232 ? 18.244 -7.461 -16.836 1.00 73.31 232 PRO A O 1
ATOM 1782 N N . SER A 1 233 ? 20.115 -6.202 -16.955 1.00 64.88 233 SER A N 1
ATOM 1783 C CA . SER A 1 233 ? 19.720 -5.383 -18.108 1.00 64.88 233 SER A CA 1
ATOM 1784 C C . SER A 1 233 ? 19.443 -6.211 -19.365 1.00 64.88 233 SER A C 1
ATOM 1786 O O . SER A 1 233 ? 18.508 -5.902 -20.101 1.00 64.88 233 SER A O 1
ATOM 1788 N N . ASP A 1 234 ? 20.156 -7.326 -19.546 1.00 63.97 234 ASP A N 1
ATOM 1789 C CA . ASP A 1 234 ? 19.972 -8.254 -20.672 1.00 63.97 234 ASP A CA 1
ATOM 1790 C C . ASP A 1 234 ? 18.546 -8.825 -20.743 1.00 63.97 234 ASP A C 1
ATOM 1792 O O . ASP A 1 234 ? 18.047 -9.148 -21.818 1.00 63.97 234 ASP A O 1
ATOM 1796 N N . LYS A 1 235 ? 17.849 -8.909 -19.601 1.00 56.00 235 LYS A N 1
ATOM 1797 C CA . LYS A 1 235 ? 16.457 -9.372 -19.535 1.00 56.00 235 LYS A CA 1
ATOM 1798 C C . LYS A 1 235 ? 15.425 -8.239 -19.616 1.00 56.00 235 LYS A C 1
ATOM 1800 O O . LYS A 1 235 ? 14.253 -8.522 -19.852 1.00 56.00 235 LYS A O 1
ATOM 1805 N N . LEU A 1 236 ? 15.829 -6.981 -19.417 1.00 59.25 236 LEU A N 1
ATOM 1806 C CA . LEU A 1 236 ? 14.951 -5.815 -19.589 1.00 59.25 236 LEU A CA 1
ATOM 1807 C C . LEU A 1 236 ? 14.736 -5.486 -21.073 1.00 59.25 236 LEU A C 1
ATOM 1809 O O . LEU A 1 236 ? 13.655 -5.034 -21.430 1.00 59.25 236 LEU A O 1
ATOM 1813 N N . VAL A 1 237 ? 15.706 -5.780 -21.947 1.00 57.44 237 VAL A N 1
ATOM 1814 C CA . VAL A 1 237 ? 15.562 -5.616 -23.408 1.00 57.44 237 VAL A CA 1
ATOM 1815 C C . VAL A 1 237 ? 14.383 -6.439 -23.949 1.00 57.44 237 VAL A C 1
ATOM 1817 O O . VAL A 1 237 ? 13.610 -5.940 -24.757 1.00 57.44 237 VAL A O 1
ATOM 1820 N N . MET A 1 238 ? 14.143 -7.635 -23.403 1.00 53.69 238 MET A N 1
ATOM 1821 C CA . MET A 1 238 ? 12.990 -8.473 -23.773 1.00 53.69 238 MET A CA 1
ATOM 1822 C C . MET A 1 238 ? 11.634 -7.917 -23.293 1.00 53.69 238 MET A C 1
ATOM 1824 O O . MET A 1 238 ? 10.589 -8.350 -23.774 1.00 53.69 238 MET A O 1
ATOM 1828 N N . LEU A 1 239 ? 11.610 -6.954 -22.357 1.00 54.81 239 LEU A N 1
ATOM 1829 C CA . LEU A 1 239 ? 10.373 -6.241 -22.007 1.00 54.81 239 LEU A CA 1
ATOM 1830 C C . LEU A 1 239 ? 9.913 -5.341 -23.152 1.00 54.81 239 LEU A C 1
ATOM 1832 O O . LEU A 1 239 ? 8.709 -5.192 -23.334 1.00 54.81 239 LEU A O 1
ATOM 1836 N N . SER A 1 240 ? 10.846 -4.776 -23.929 1.00 55.88 240 SER A N 1
ATOM 1837 C CA . SER A 1 240 ? 10.512 -4.031 -25.145 1.00 55.88 240 SER A CA 1
ATOM 1838 C C . SER A 1 240 ? 9.718 -4.921 -26.094 1.00 55.88 240 SER A C 1
ATOM 1840 O O . SER A 1 240 ? 8.637 -4.532 -26.518 1.00 55.88 240 SER A O 1
ATOM 1842 N N . ASP A 1 241 ? 10.178 -6.148 -26.335 1.00 54.44 241 ASP A N 1
ATOM 1843 C CA . ASP A 1 241 ? 9.541 -7.087 -27.269 1.00 54.44 241 ASP A CA 1
ATOM 1844 C C . ASP A 1 241 ? 8.158 -7.573 -26.791 1.00 54.44 241 ASP A C 1
ATOM 1846 O O . ASP A 1 241 ? 7.276 -7.848 -27.601 1.00 54.44 241 ASP A O 1
ATOM 1850 N N . LEU A 1 242 ? 7.932 -7.641 -25.473 1.00 52.00 242 LEU A N 1
ATOM 1851 C CA . LEU A 1 242 ? 6.639 -8.017 -24.880 1.00 52.00 242 LEU A CA 1
ATOM 1852 C C . LEU A 1 242 ? 5.648 -6.845 -24.786 1.00 52.00 242 LEU A C 1
ATOM 1854 O O . LEU A 1 242 ? 4.440 -7.063 -24.832 1.00 52.00 242 LEU A O 1
ATOM 1858 N N . ILE A 1 243 ? 6.137 -5.610 -24.635 1.00 53.84 243 ILE A N 1
ATOM 1859 C CA . ILE A 1 243 ? 5.312 -4.389 -24.608 1.00 53.84 243 ILE A CA 1
ATOM 1860 C C . ILE A 1 243 ? 4.967 -3.936 -26.036 1.00 53.84 243 ILE A C 1
ATOM 1862 O O . ILE A 1 243 ? 3.881 -3.412 -26.261 1.00 53.84 243 ILE A O 1
ATOM 1866 N N . THR A 1 244 ? 5.856 -4.174 -27.004 1.00 50.69 244 THR A N 1
ATOM 1867 C CA . THR A 1 244 ? 5.678 -3.837 -28.430 1.00 50.69 244 THR A CA 1
ATOM 1868 C C . THR A 1 244 ? 5.019 -4.950 -29.244 1.00 50.69 244 THR A C 1
ATOM 1870 O O . THR A 1 244 ? 5.120 -4.949 -30.466 1.00 50.69 244 THR A O 1
ATOM 1873 N N . GLY A 1 245 ? 4.309 -5.880 -28.597 1.00 44.84 245 GLY A N 1
ATOM 1874 C CA . GLY A 1 245 ? 3.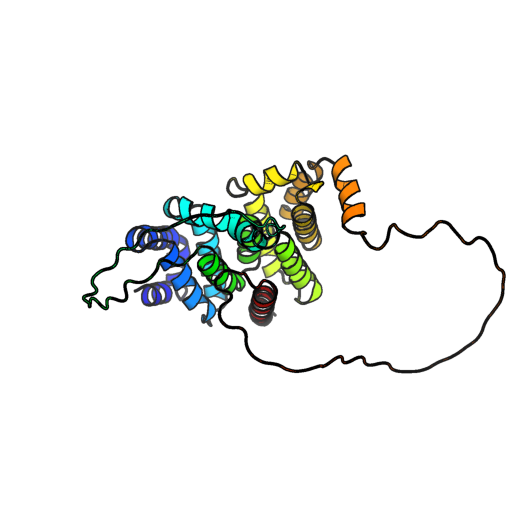577 -6.981 -29.232 1.00 44.84 245 GLY A CA 1
ATOM 1875 C C . GLY A 1 245 ? 2.380 -6.568 -30.105 1.00 44.84 245 GLY A C 1
ATOM 1876 O O . GLY A 1 245 ? 1.333 -7.204 -30.031 1.00 44.84 245 GLY A O 1
ATOM 1877 N N . GLU A 1 246 ? 2.523 -5.541 -30.942 1.00 39.34 246 GLU A N 1
ATOM 1878 C CA . GLU A 1 246 ? 1.764 -5.374 -32.175 1.00 39.34 246 GLU A CA 1
ATOM 1879 C C . GLU A 1 246 ? 2.577 -5.969 -33.342 1.00 39.34 246 GLU A C 1
ATOM 1881 O O . GLU A 1 246 ? 3.611 -5.451 -33.754 1.00 39.34 246 GLU A O 1
ATOM 1886 N N . SER A 1 247 ? 2.074 -7.095 -33.860 1.00 37.84 247 SER A N 1
ATOM 1887 C CA . SER A 1 247 ? 2.364 -7.688 -35.177 1.00 37.84 247 SER A CA 1
ATOM 1888 C C . SER A 1 247 ? 3.837 -7.873 -35.583 1.00 37.84 247 SER A C 1
ATOM 1890 O O . SER A 1 247 ? 4.396 -7.087 -36.343 1.00 37.84 247 SER A O 1
ATOM 1892 N N . SER A 1 248 ? 4.418 -9.021 -35.226 1.00 32.91 248 SER A N 1
ATOM 1893 C CA . SER A 1 248 ? 5.525 -9.631 -35.980 1.00 32.91 248 SER A CA 1
ATOM 1894 C C . SER A 1 248 ? 5.033 -10.805 -36.834 1.00 32.91 248 SER A C 1
ATOM 1896 O O . SER A 1 248 ? 5.548 -11.917 -36.778 1.00 32.91 248 SER A O 1
ATOM 1898 N N . LEU A 1 249 ? 4.025 -10.547 -37.663 1.00 36.72 249 LEU A N 1
ATOM 1899 C CA . LEU A 1 249 ? 3.779 -11.296 -38.891 1.00 36.72 249 LEU A CA 1
ATOM 1900 C C . LEU A 1 249 ? 3.496 -10.247 -39.970 1.00 36.72 249 LEU A C 1
ATOM 1902 O O . LEU A 1 249 ? 2.718 -9.331 -39.738 1.00 36.72 249 LEU A O 1
ATOM 1906 N N . ASP A 1 250 ? 4.168 -10.388 -41.108 1.00 31.69 250 ASP A N 1
ATOM 1907 C CA . ASP A 1 250 ? 4.069 -9.561 -42.319 1.00 31.69 250 ASP A CA 1
ATOM 1908 C C . ASP A 1 250 ? 4.967 -8.318 -42.408 1.00 31.69 250 ASP A C 1
ATOM 1910 O O . ASP A 1 250 ? 4.509 -7.188 -42.515 1.00 31.69 250 ASP A O 1
ATOM 1914 N N . HIS A 1 251 ? 6.276 -8.540 -42.567 1.00 34.84 251 HIS A N 1
ATOM 1915 C CA . HIS A 1 251 ? 7.052 -7.708 -43.496 1.00 34.84 251 HIS A CA 1
ATOM 1916 C C . HIS A 1 251 ? 8.112 -8.526 -44.242 1.00 34.84 251 HIS A C 1
ATOM 1918 O O . HIS A 1 251 ? 9.316 -8.416 -44.033 1.00 34.84 251 HIS A O 1
ATOM 1924 N N . ALA A 1 252 ? 7.626 -9.329 -45.189 1.00 29.98 252 ALA A N 1
ATOM 1925 C CA . ALA A 1 252 ? 8.416 -9.855 -46.295 1.00 29.98 252 ALA A CA 1
ATOM 1926 C C . ALA A 1 252 ? 7.664 -9.672 -47.625 1.00 29.98 252 ALA A C 1
ATOM 1928 O O . ALA A 1 252 ? 7.349 -10.640 -48.304 1.00 29.98 252 ALA A O 1
ATOM 1929 N N . SER A 1 253 ? 7.345 -8.429 -48.000 1.00 26.88 253 SER A N 1
ATOM 1930 C CA . SER A 1 253 ? 7.241 -7.991 -49.405 1.00 26.88 253 SER A CA 1
ATOM 1931 C C . SER A 1 253 ? 6.722 -6.566 -49.499 1.00 26.88 253 SER A C 1
ATOM 1933 O O . SER A 1 253 ? 5.635 -6.279 -49.017 1.00 26.88 253 SER A O 1
ATOM 1935 N N . ALA A 1 254 ? 7.489 -5.702 -50.161 1.00 28.69 254 ALA A N 1
ATOM 1936 C CA . ALA A 1 254 ? 7.028 -4.793 -51.218 1.00 28.69 254 ALA A CA 1
ATOM 1937 C C . ALA A 1 254 ? 8.051 -3.665 -51.380 1.00 28.69 254 ALA A C 1
ATOM 1939 O O . ALA A 1 254 ? 7.954 -2.576 -50.819 1.00 28.69 254 ALA A O 1
ATOM 1940 N N . LYS A 1 255 ? 9.060 -3.968 -52.192 1.00 28.91 255 LYS A N 1
ATOM 1941 C CA . LYS A 1 255 ? 9.856 -2.978 -52.904 1.00 28.91 255 LYS A CA 1
ATOM 1942 C C . LYS A 1 255 ? 8.943 -2.290 -53.935 1.00 28.91 255 LYS A C 1
ATOM 1944 O O . LYS A 1 255 ? 8.168 -2.965 -54.601 1.00 28.91 255 LYS A O 1
ATOM 1949 N N . GLU A 1 256 ? 9.149 -0.984 -54.103 1.00 28.00 256 GLU A N 1
ATOM 1950 C CA . GLU A 1 256 ? 8.788 -0.152 -55.267 1.00 28.00 256 GLU A CA 1
ATOM 1951 C C . GLU A 1 256 ? 7.318 0.276 -55.467 1.00 28.00 256 GLU A C 1
ATOM 1953 O O . GLU A 1 256 ? 6.491 -0.485 -55.957 1.00 28.00 256 GLU A O 1
ATOM 1958 N N . ARG A 1 257 ? 7.050 1.589 -55.315 1.00 27.39 257 ARG A N 1
ATOM 1959 C CA . ARG A 1 257 ? 6.770 2.506 -56.450 1.00 27.39 257 ARG A CA 1
ATOM 1960 C C . ARG A 1 257 ? 6.596 3.981 -56.024 1.00 27.39 257 ARG A C 1
ATOM 1962 O O . ARG A 1 257 ? 5.680 4.345 -55.307 1.00 27.39 257 ARG A O 1
ATOM 1969 N N . LYS A 1 258 ? 7.517 4.805 -56.540 1.00 27.81 258 LYS A N 1
ATOM 1970 C CA . LYS A 1 258 ? 7.395 6.163 -57.124 1.00 27.81 258 LYS A CA 1
ATOM 1971 C C . LYS A 1 258 ? 6.259 7.140 -56.714 1.00 27.81 258 LYS A C 1
ATOM 1973 O O . LYS A 1 258 ? 5.110 6.939 -57.066 1.00 27.81 258 LYS A O 1
ATOM 1978 N N . LYS A 1 259 ? 6.744 8.321 -56.285 1.00 26.31 259 LYS A N 1
ATOM 1979 C CA . LYS A 1 259 ? 6.512 9.705 -56.789 1.00 26.31 259 LYS A CA 1
ATOM 1980 C C . LYS A 1 259 ? 5.135 10.400 -56.666 1.00 26.31 259 LYS A C 1
ATOM 1982 O O . LYS A 1 259 ? 4.148 9.982 -57.243 1.00 26.31 259 LYS A O 1
ATOM 1987 N N . GLU A 1 260 ? 5.273 11.632 -56.158 1.00 24.20 260 GLU A N 1
ATOM 1988 C CA . GLU A 1 260 ? 4.601 12.900 -56.515 1.00 24.20 260 GLU A CA 1
ATOM 1989 C C . GLU A 1 260 ? 3.372 13.407 -55.726 1.00 24.20 260 GLU A C 1
ATOM 1991 O O . GLU A 1 260 ? 2.252 12.953 -55.887 1.00 24.20 260 GLU A O 1
ATOM 1996 N N . LYS A 1 261 ? 3.665 14.500 -54.994 1.00 25.80 261 LYS A N 1
ATOM 1997 C CA . LYS A 1 261 ? 3.055 15.848 -55.029 1.00 25.80 261 LYS A CA 1
ATOM 1998 C C . LYS A 1 261 ? 1.648 16.105 -54.463 1.00 25.80 261 LYS A C 1
ATOM 2000 O O . LYS A 1 261 ? 0.636 15.730 -55.027 1.00 25.80 261 LYS A O 1
ATOM 2005 N N . SER A 1 262 ? 1.688 16.987 -53.456 1.00 23.83 262 SER A N 1
ATOM 2006 C CA . SER A 1 262 ? 0.931 18.240 -53.278 1.00 23.83 262 SER A CA 1
ATOM 2007 C C . SER A 1 262 ? -0.598 18.232 -53.297 1.00 23.83 262 SER A C 1
ATOM 2009 O O . SER A 1 262 ? -1.212 17.932 -54.313 1.00 23.83 262 SER A O 1
ATOM 2011 N N . GLY A 1 263 ? -1.165 18.858 -52.262 1.00 22.59 263 GLY A N 1
ATOM 2012 C CA . GLY A 1 263 ? -2.333 19.723 -52.426 1.00 22.59 263 GLY A CA 1
ATOM 2013 C C . GLY A 1 263 ? -3.446 19.513 -51.406 1.00 22.59 263 GLY A C 1
ATOM 2014 O O . GLY A 1 263 ? -4.201 18.563 -51.517 1.00 22.59 263 GLY A O 1
ATOM 2015 N N . THR A 1 264 ? -3.555 20.479 -50.485 1.00 23.19 264 THR A N 1
ATOM 2016 C CA . THR A 1 264 ? -4.797 21.137 -50.018 1.00 23.19 264 THR A CA 1
ATOM 2017 C C . THR A 1 264 ? -5.988 20.288 -49.555 1.00 23.19 264 THR A C 1
ATOM 2019 O O . THR A 1 264 ? -6.563 19.543 -50.337 1.00 23.19 264 THR A O 1
ATOM 2022 N N . GLY A 1 265 ? -6.524 20.572 -48.360 1.00 25.41 265 GLY A N 1
ATOM 2023 C CA . GLY A 1 265 ? -7.922 20.216 -48.086 1.00 25.41 265 GLY A CA 1
ATOM 2024 C C . GLY A 1 265 ? -8.344 20.177 -46.626 1.00 25.41 265 GLY A C 1
ATOM 2025 O O . GLY A 1 265 ? -8.308 19.144 -45.977 1.00 25.41 265 GLY A O 1
ATOM 2026 N N . PHE A 1 266 ? -8.809 21.318 -46.143 1.00 23.55 266 PHE A N 1
ATOM 2027 C CA . PHE A 1 266 ? -9.607 21.514 -44.934 1.00 23.55 266 PHE A CA 1
ATOM 2028 C C . PHE A 1 266 ? -10.892 20.643 -44.910 1.00 23.55 266 PHE A C 1
ATOM 2030 O O . PHE A 1 266 ? -11.638 20.685 -45.884 1.00 23.55 266 PHE A O 1
ATOM 2037 N N . LYS A 1 267 ? -11.208 20.008 -43.760 1.00 25.62 267 LYS A N 1
ATOM 2038 C CA . LYS A 1 267 ? -12.503 20.017 -43.010 1.00 25.62 267 LYS A CA 1
ATOM 2039 C C . LYS A 1 267 ? -12.999 18.661 -42.453 1.00 25.62 267 LYS A C 1
ATOM 2041 O O . LYS A 1 267 ? -13.231 17.711 -43.180 1.00 25.62 267 LYS A O 1
ATOM 2046 N N . HIS A 1 268 ? -13.358 18.757 -41.166 1.00 24.14 268 HIS A N 1
ATOM 2047 C CA . HIS A 1 268 ? -14.507 18.182 -40.441 1.00 24.14 268 HIS A CA 1
ATOM 2048 C C . HIS A 1 268 ? -14.531 16.732 -39.905 1.00 24.14 268 HIS A C 1
ATOM 2050 O O . HIS A 1 268 ? -14.618 15.764 -40.641 1.00 24.14 268 HIS A O 1
ATOM 2056 N N . LEU A 1 269 ? -14.648 16.682 -38.566 1.00 24.31 269 LEU A N 1
ATOM 2057 C CA . LEU A 1 269 ? -15.734 16.078 -37.772 1.00 24.31 269 LEU A CA 1
ATOM 2058 C C . LEU A 1 269 ? -16.007 14.571 -37.938 1.00 24.31 269 LEU A C 1
ATOM 2060 O O . LEU A 1 269 ? -16.645 14.138 -38.888 1.00 24.31 269 LEU A O 1
ATOM 2064 N N . GLY A 1 270 ? -15.670 13.799 -36.901 1.00 24.94 270 GLY A N 1
ATOM 2065 C CA . GLY A 1 270 ? -16.043 12.389 -36.783 1.00 24.94 270 GLY A CA 1
ATOM 2066 C C . GLY A 1 270 ? -16.092 11.940 -35.328 1.00 24.94 270 GLY A C 1
ATOM 2067 O O . GLY A 1 270 ? -15.129 11.419 -34.784 1.00 24.94 270 GLY A O 1
ATOM 2068 N N . LYS A 1 271 ? -17.229 12.201 -34.688 1.00 26.25 271 LYS A N 1
ATOM 2069 C CA . LYS A 1 271 ? -17.608 11.751 -33.348 1.00 26.25 271 LYS A CA 1
ATOM 2070 C C . LYS A 1 271 ? -18.002 10.272 -33.452 1.00 26.25 271 LYS A C 1
ATOM 2072 O O . LYS A 1 271 ? -19.033 9.993 -34.055 1.00 26.25 271 LYS A O 1
ATOM 2077 N N . SER A 1 272 ? -17.255 9.349 -32.848 1.00 27.00 272 SER A N 1
ATOM 2078 C CA . SER A 1 272 ? -17.659 7.934 -32.789 1.00 27.00 272 SER A CA 1
ATOM 2079 C C . SER A 1 272 ? -18.093 7.555 -31.379 1.00 27.00 272 SER A C 1
ATOM 2081 O O . SER A 1 272 ? -17.298 7.211 -30.513 1.00 27.00 272 SER A O 1
ATOM 2083 N N . LYS A 1 273 ? -19.410 7.651 -31.173 1.00 24.44 273 LYS A N 1
ATOM 2084 C CA . LYS A 1 273 ? -20.160 6.855 -30.202 1.00 24.44 273 LYS A CA 1
ATOM 2085 C C . LYS A 1 273 ? -20.245 5.424 -30.740 1.00 24.44 273 LYS A C 1
ATOM 2087 O O . LYS A 1 273 ? -20.726 5.249 -31.854 1.00 24.44 273 LYS A O 1
ATOM 2092 N N . SER A 1 274 ? -19.949 4.422 -29.920 1.00 25.94 274 SER A N 1
ATOM 2093 C CA . SER A 1 274 ? -20.549 3.091 -30.062 1.00 25.94 274 SER A CA 1
ATOM 2094 C C . SER A 1 274 ? -21.274 2.747 -28.766 1.00 25.94 274 SER A C 1
ATOM 2096 O O . SER A 1 274 ? -20.671 2.409 -27.752 1.00 25.94 274 SER A O 1
ATOM 2098 N N . ARG A 1 275 ? -22.596 2.904 -28.810 1.00 20.95 275 ARG A N 1
ATOM 2099 C CA . ARG A 1 275 ? -23.551 2.384 -27.838 1.00 20.95 275 ARG A CA 1
ATOM 2100 C C . ARG A 1 275 ? -24.273 1.248 -28.545 1.00 20.95 275 ARG A C 1
ATOM 2102 O O . ARG A 1 275 ? -24.968 1.511 -29.521 1.00 20.95 275 ARG A O 1
ATOM 2109 N N . THR A 1 276 ? -24.153 0.039 -28.025 1.00 26.61 276 THR A N 1
ATOM 2110 C CA . THR A 1 276 ? -25.159 -1.010 -28.203 1.00 26.61 276 THR A CA 1
ATOM 2111 C C . THR A 1 276 ? -25.431 -1.620 -26.844 1.00 26.61 276 THR A C 1
ATOM 2113 O O . THR A 1 276 ? -24.528 -1.866 -26.050 1.00 26.61 276 THR A O 1
ATOM 2116 N N . GLN A 1 277 ? -26.721 -1.703 -26.575 1.00 24.75 277 GLN A N 1
ATOM 2117 C CA . GLN A 1 277 ? -27.368 -1.934 -25.303 1.00 24.75 277 GLN A CA 1
ATOM 2118 C C . GLN A 1 277 ? -27.856 -3.385 -25.242 1.00 24.75 277 GLN A C 1
ATOM 2120 O O . GLN A 1 277 ? -28.203 -3.951 -26.273 1.00 24.75 277 GLN A O 1
ATOM 2125 N N . ASP A 1 278 ? -27.968 -3.867 -24.006 1.00 23.38 278 ASP A N 1
ATOM 2126 C CA . ASP A 1 278 ? -28.943 -4.838 -23.501 1.00 23.38 278 ASP A CA 1
ATOM 2127 C C . ASP A 1 278 ? -28.820 -6.314 -23.926 1.00 23.38 278 ASP A C 1
ATOM 2129 O O . ASP A 1 278 ? -29.196 -6.702 -25.023 1.00 23.38 278 ASP A O 1
ATOM 2133 N N . HIS A 1 279 ? -28.492 -7.185 -22.963 1.00 26.33 279 HIS A N 1
ATOM 2134 C CA . HIS A 1 279 ? -29.542 -7.938 -22.267 1.00 26.33 279 HIS A CA 1
ATOM 2135 C C . HIS A 1 279 ? -29.064 -8.603 -20.970 1.00 26.33 279 HIS A C 1
ATOM 2137 O O . HIS A 1 279 ? -27.878 -8.751 -20.698 1.00 26.33 279 HIS A O 1
ATOM 2143 N N . ALA A 1 280 ? -30.063 -8.883 -20.139 1.00 27.08 280 ALA A N 1
ATOM 2144 C CA . ALA A 1 280 ? -30.011 -9.227 -18.734 1.00 27.08 280 ALA A CA 1
ATOM 2145 C C . ALA A 1 280 ? -29.473 -10.632 -18.433 1.00 27.08 280 ALA A C 1
ATOM 2147 O O . ALA A 1 280 ? -29.655 -11.560 -19.214 1.00 27.08 280 ALA A O 1
ATOM 2148 N N . GLY A 1 281 ? -28.982 -10.771 -17.200 1.00 29.22 281 GLY A N 1
ATOM 2149 C CA . GLY A 1 281 ? -28.950 -12.032 -16.469 1.00 29.22 281 GLY A CA 1
ATOM 2150 C C . GLY A 1 281 ? -27.605 -12.733 -16.507 1.00 29.22 281 GLY A C 1
ATOM 2151 O O . GLY A 1 281 ? -27.380 -13.567 -17.371 1.00 29.22 281 GLY A O 1
ATOM 2152 N N . ASP A 1 282 ? -26.769 -12.488 -15.499 1.00 28.97 282 ASP A N 1
ATOM 2153 C CA . ASP A 1 282 ? -25.981 -13.598 -14.974 1.00 28.97 282 ASP A CA 1
ATOM 2154 C C . ASP A 1 282 ? -25.867 -13.510 -13.452 1.00 28.97 282 ASP A C 1
ATOM 2156 O O . ASP A 1 282 ? -25.447 -12.506 -12.869 1.00 28.97 282 ASP A O 1
ATOM 2160 N N . ASN A 1 283 ? -26.355 -14.569 -12.824 1.00 32.59 283 ASN A N 1
ATOM 2161 C CA . ASN A 1 283 ? -26.338 -14.791 -11.396 1.00 32.59 283 ASN A CA 1
ATOM 2162 C C . ASN A 1 283 ? -24.950 -15.313 -11.011 1.00 32.59 283 ASN A C 1
ATOM 2164 O O . ASN A 1 283 ? -24.517 -16.335 -11.521 1.00 32.59 283 ASN A O 1
ATOM 2168 N N . GLY A 1 284 ? -24.314 -14.685 -10.021 1.00 35.66 284 GLY A N 1
ATOM 2169 C CA . GLY A 1 284 ? -23.389 -15.384 -9.124 1.00 35.66 284 GLY A CA 1
ATOM 2170 C C . GLY A 1 284 ? -22.068 -15.880 -9.721 1.00 35.66 284 GLY A C 1
ATOM 2171 O O . GLY A 1 284 ? -21.777 -17.069 -9.650 1.00 35.66 284 GLY A O 1
ATOM 2172 N N . ALA A 1 285 ? -21.193 -14.973 -10.160 1.00 35.62 285 ALA A N 1
ATOM 2173 C CA . ALA A 1 285 ? -19.758 -15.266 -10.225 1.00 35.62 285 ALA A CA 1
ATOM 2174 C C . ALA A 1 285 ? -19.133 -15.110 -8.821 1.00 35.62 285 ALA A C 1
ATOM 2176 O O . ALA A 1 285 ? -18.390 -14.166 -8.549 1.00 35.62 285 ALA A O 1
ATOM 2177 N N . GLU A 1 286 ? -19.489 -15.995 -7.885 1.00 45.72 286 GLU A N 1
ATOM 2178 C CA . GLU A 1 286 ? -18.897 -16.029 -6.541 1.00 45.72 286 GLU A CA 1
ATOM 2179 C C . GLU A 1 286 ? -17.421 -16.465 -6.631 1.00 45.72 286 GLU A C 1
ATOM 2181 O O . GLU A 1 286 ? -17.098 -17.643 -6.511 1.00 45.72 286 GLU A O 1
ATOM 2186 N N . GLY A 1 287 ? -16.504 -15.520 -6.868 1.00 61.94 287 GLY A N 1
ATOM 2187 C CA . GLY A 1 287 ? -15.063 -15.780 -6.740 1.00 61.94 287 GLY A CA 1
ATOM 2188 C C . GLY A 1 287 ? -14.108 -14.952 -7.601 1.00 61.94 287 GLY A C 1
ATOM 2189 O O . GLY A 1 287 ? -12.901 -15.092 -7.418 1.00 61.94 287 GLY A O 1
ATOM 2190 N N . HIS A 1 288 ? -14.594 -14.098 -8.507 1.00 80.31 288 HIS A N 1
ATOM 2191 C CA . HIS A 1 288 ? -13.730 -13.280 -9.369 1.00 80.31 288 HIS A CA 1
ATOM 2192 C C . HIS A 1 288 ? -13.577 -11.835 -8.876 1.00 80.31 288 HIS A C 1
ATOM 2194 O O . HIS A 1 288 ? -14.561 -11.175 -8.558 1.00 80.31 288 HIS A O 1
ATOM 2200 N N . ILE A 1 289 ? -12.337 -11.327 -8.871 1.00 90.50 289 ILE A N 1
ATOM 2201 C CA . ILE A 1 289 ? -12.041 -9.915 -8.581 1.00 90.50 289 ILE A CA 1
ATOM 2202 C C . ILE A 1 289 ? -12.311 -9.074 -9.831 1.00 90.50 289 ILE A C 1
ATOM 2204 O O . ILE A 1 289 ? -11.689 -9.279 -10.873 1.00 90.50 289 ILE A O 1
ATOM 2208 N N . HIS A 1 290 ? -13.186 -8.077 -9.712 1.00 92.62 290 HIS A N 1
ATOM 2209 C CA . HIS A 1 290 ? -13.479 -7.135 -10.796 1.00 92.62 290 HIS A CA 1
ATOM 2210 C C . HIS A 1 290 ? -12.588 -5.888 -10.720 1.00 92.62 290 HIS A C 1
ATOM 2212 O O . HIS A 1 290 ? -12.983 -4.862 -10.158 1.00 92.62 290 HIS A O 1
ATOM 2218 N N . PHE A 1 291 ? -11.393 -5.967 -11.308 1.00 95.19 291 PHE A N 1
ATOM 2219 C CA . PHE A 1 291 ? -10.393 -4.895 -11.257 1.00 95.19 291 PHE A CA 1
ATOM 2220 C C . PHE A 1 291 ? -10.859 -3.565 -11.870 1.00 95.19 291 PHE A C 1
ATOM 2222 O O . PHE A 1 291 ? -10.626 -2.529 -11.255 1.00 95.19 291 PHE A O 1
ATOM 2229 N N . ASP A 1 292 ? -11.624 -3.568 -12.967 1.00 94.81 292 ASP A N 1
ATOM 2230 C CA . ASP A 1 292 ? -12.153 -2.329 -13.571 1.00 94.81 292 ASP A CA 1
ATOM 2231 C C . ASP A 1 292 ? -13.042 -1.536 -12.602 1.00 94.81 292 ASP A C 1
ATOM 2233 O O . ASP A 1 292 ? -12.978 -0.309 -12.498 1.00 94.81 292 ASP A O 1
ATOM 2237 N N . ARG A 1 293 ? -13.873 -2.251 -11.831 1.00 96.12 293 ARG A N 1
ATOM 2238 C CA . ARG A 1 293 ? -14.745 -1.633 -10.822 1.00 96.12 293 ARG A CA 1
ATOM 2239 C C . ARG A 1 293 ? -13.924 -1.066 -9.671 1.00 96.12 293 ARG A C 1
ATOM 2241 O O . ARG A 1 293 ? -14.258 -0.002 -9.156 1.00 96.12 293 ARG A O 1
ATOM 2248 N N . LEU A 1 294 ? -12.874 -1.776 -9.262 1.00 97.50 294 LEU A N 1
ATOM 2249 C CA . LEU A 1 294 ? -11.959 -1.323 -8.220 1.00 97.50 294 LEU A CA 1
ATOM 2250 C C . LEU A 1 294 ? -11.180 -0.079 -8.668 1.00 97.50 294 LEU A C 1
ATOM 2252 O O . LEU A 1 294 ? -11.129 0.885 -7.907 1.00 97.50 294 LEU A O 1
ATOM 2256 N N . LEU A 1 295 ? -10.695 -0.038 -9.914 1.00 97.94 295 LEU A N 1
ATOM 2257 C CA . LEU A 1 295 ? -10.035 1.139 -10.487 1.00 97.94 295 LEU A CA 1
ATOM 2258 C C . LEU A 1 295 ? -10.958 2.360 -10.475 1.00 97.94 295 LEU A C 1
ATOM 2260 O O . LEU A 1 295 ? -10.568 3.444 -10.049 1.00 97.94 295 LEU A O 1
ATOM 2264 N N . HIS A 1 296 ? -12.215 2.175 -10.876 1.00 97.62 296 HIS A N 1
ATOM 2265 C CA . HIS A 1 296 ? -13.207 3.245 -10.863 1.00 97.62 296 HIS A CA 1
ATOM 2266 C C . HIS A 1 296 ? -13.488 3.768 -9.441 1.00 97.62 296 HIS A C 1
ATOM 2268 O O . HIS A 1 296 ? -13.639 4.974 -9.228 1.00 97.62 296 HIS A O 1
ATOM 2274 N N . VAL A 1 297 ? -13.529 2.877 -8.440 1.00 97.69 297 VAL A N 1
ATOM 2275 C CA . VAL A 1 297 ? -13.632 3.268 -7.022 1.00 97.69 297 VAL A CA 1
ATOM 2276 C C . VAL A 1 297 ? -12.403 4.062 -6.585 1.00 97.69 297 VAL A C 1
ATOM 2278 O O . VAL A 1 297 ? -12.560 5.104 -5.945 1.00 97.69 297 VAL A O 1
ATOM 2281 N N . PHE A 1 298 ? -11.206 3.603 -6.955 1.00 98.25 298 PHE A N 1
ATOM 2282 C CA . PHE A 1 298 ? -9.953 4.290 -6.663 1.00 98.25 298 PHE A CA 1
ATOM 2283 C C . PHE A 1 298 ? -9.946 5.709 -7.229 1.00 98.25 298 PHE A C 1
ATOM 2285 O O . PHE A 1 298 ? -9.777 6.664 -6.470 1.00 98.25 298 PHE A O 1
ATOM 2292 N N . TYR A 1 299 ? -10.230 5.854 -8.526 1.00 97.62 299 TYR A N 1
ATOM 2293 C CA . TYR A 1 299 ? -10.297 7.143 -9.208 1.00 97.62 299 TYR A CA 1
ATOM 2294 C C . TYR A 1 299 ? -11.243 8.118 -8.498 1.00 97.62 299 TYR A C 1
ATOM 2296 O O . TYR A 1 299 ? -10.853 9.227 -8.131 1.00 97.62 299 TYR A O 1
ATOM 2304 N N . HIS A 1 300 ? -12.485 7.701 -8.232 1.00 96.75 300 HIS A N 1
ATOM 2305 C CA . HIS A 1 300 ? -13.452 8.570 -7.566 1.00 96.75 300 HIS A CA 1
ATOM 2306 C C . HIS A 1 300 ? -13.048 8.938 -6.141 1.00 96.75 300 HIS A C 1
ATOM 2308 O O . HIS A 1 300 ? -13.311 10.059 -5.702 1.00 96.75 300 HIS A O 1
ATOM 2314 N N . CYS A 1 301 ? -12.450 8.005 -5.404 1.00 96.44 301 CYS A N 1
ATOM 2315 C CA . CYS A 1 301 ? -11.983 8.259 -4.050 1.00 96.44 301 CYS A CA 1
ATOM 2316 C C . CYS A 1 301 ? -10.831 9.273 -4.045 1.00 96.44 301 CYS A C 1
ATOM 2318 O O . CYS A 1 301 ? -10.888 10.265 -3.318 1.00 96.44 301 CYS A O 1
ATOM 2320 N N . GLN A 1 302 ? -9.842 9.088 -4.917 1.00 95.81 302 GLN A N 1
ATOM 2321 C CA . GLN A 1 302 ? -8.694 9.986 -5.025 1.00 95.81 302 GLN A CA 1
ATOM 2322 C C . GLN A 1 302 ? -9.066 11.354 -5.594 1.00 95.81 302 GLN A C 1
ATOM 2324 O O . GLN A 1 302 ? -8.588 12.368 -5.097 1.00 95.81 302 GLN A O 1
ATOM 2329 N N . SER A 1 303 ? -9.999 11.420 -6.545 1.00 94.62 303 SER A N 1
ATOM 2330 C CA . SER A 1 303 ? -10.540 12.690 -7.041 1.00 94.62 303 SER A CA 1
ATOM 2331 C C . SER A 1 303 ? -11.213 13.505 -5.926 1.00 94.62 303 SER A C 1
ATOM 2333 O O . SER A 1 303 ? -11.097 14.730 -5.892 1.00 94.62 303 SER A O 1
ATOM 2335 N N . LYS A 1 304 ? -11.886 12.851 -4.963 1.00 93.94 304 LYS A N 1
ATOM 2336 C CA . LYS A 1 304 ? -12.438 13.544 -3.784 1.00 93.94 304 LYS A CA 1
ATOM 2337 C C . LYS A 1 304 ? -11.343 14.103 -2.876 1.00 93.94 304 LYS A C 1
ATOM 2339 O O . LYS A 1 304 ? -11.493 15.222 -2.401 1.00 93.94 304 LYS A O 1
ATOM 2344 N N . HIS A 1 305 ? -10.265 13.351 -2.655 1.00 93.12 305 HIS A N 1
ATOM 2345 C CA . HIS A 1 305 ? -9.106 13.824 -1.889 1.00 93.12 305 HIS A CA 1
ATOM 2346 C C . HIS A 1 305 ? -8.396 14.991 -2.577 1.00 93.12 305 HIS A C 1
ATOM 2348 O O . HIS A 1 305 ? -8.076 15.974 -1.917 1.00 93.12 305 HIS A O 1
ATOM 2354 N N . GLY A 1 306 ? -8.226 14.940 -3.901 1.00 87.50 306 GLY A N 1
ATOM 2355 C CA . GLY A 1 306 ? -7.627 16.035 -4.672 1.00 87.50 306 GLY A CA 1
ATOM 2356 C C . GLY A 1 306 ? -8.366 17.364 -4.487 1.00 87.50 306 GLY A C 1
ATOM 2357 O O . GLY A 1 306 ? -7.739 18.399 -4.303 1.00 87.50 306 GLY A O 1
ATOM 2358 N N . LYS A 1 307 ? -9.703 17.330 -4.408 1.00 87.44 307 LYS A N 1
ATOM 2359 C CA . LYS A 1 307 ? -10.534 18.524 -4.156 1.00 87.44 307 LYS A CA 1
ATOM 2360 C C . LYS A 1 307 ? -10.385 19.132 -2.758 1.00 87.44 307 LYS A C 1
ATOM 2362 O O . LYS A 1 307 ? -10.837 20.251 -2.567 1.00 87.44 307 LYS A O 1
ATOM 2367 N N . LEU A 1 308 ? -9.845 18.401 -1.780 1.00 80.56 308 LEU A N 1
ATOM 2368 C CA . LEU A 1 308 ? -9.574 18.941 -0.441 1.00 80.56 308 LEU A CA 1
ATOM 2369 C C . LEU A 1 308 ? -8.196 19.599 -0.330 1.00 80.56 308 LEU A C 1
ATOM 2371 O O . LEU A 1 308 ? -7.974 20.379 0.592 1.00 80.56 308 LEU A O 1
ATOM 2375 N N . HIS A 1 309 ? -7.265 19.219 -1.204 1.00 64.88 309 HIS A N 1
ATOM 2376 C CA . HIS A 1 309 ? -5.876 19.674 -1.169 1.00 64.88 309 HIS A CA 1
ATOM 2377 C C . HIS A 1 309 ? -5.586 20.838 -2.127 1.00 64.88 309 HIS A C 1
ATOM 2379 O O . HIS A 1 309 ? -4.528 21.453 -1.997 1.00 64.88 309 HIS A O 1
ATOM 2385 N N . ASN A 1 310 ? -6.523 21.140 -3.032 1.00 53.81 310 ASN A N 1
ATOM 2386 C CA . ASN A 1 310 ? -6.538 22.324 -3.896 1.00 53.81 310 ASN A CA 1
ATOM 2387 C C . ASN A 1 310 ? -7.397 23.433 -3.281 1.00 53.81 310 ASN A C 1
ATOM 2389 O O . ASN A 1 310 ? -7.013 24.613 -3.427 1.00 53.81 310 ASN A O 1
#

Organism: NCBI:txid464258

Foldseek 3Di:
DLVVLLVCLDDDVSVVCCVPPVLVVLLVCCVVPNNQVNLLVNLVVLLPDPPLVSLQSVLVSVLVSCLPPPSNPVLLVQLQALVVVQPPPPPDDDDDDDDDDDDDDDDDDDDDDDPDPPDDRDHSLSSLLSSLLSNLSALLSNLSSCLSNVVLQLLLVLLVCCVPVHDLDPRNLVSLLVSLVVCPDPSVVVSLVCLQQCVVVVSSLSNLVSSLVSHDPDPSNVSSVVSNVPRPVVNVVVSCVVVVPDDPPDDDDDDDDDDDDDDDDDDDDDDDDDDDDDDDDDPDPPRHRDSVVSSVSSSVSVNVVSVVRD

Sequence (310 aa):
MVAALLDRFRG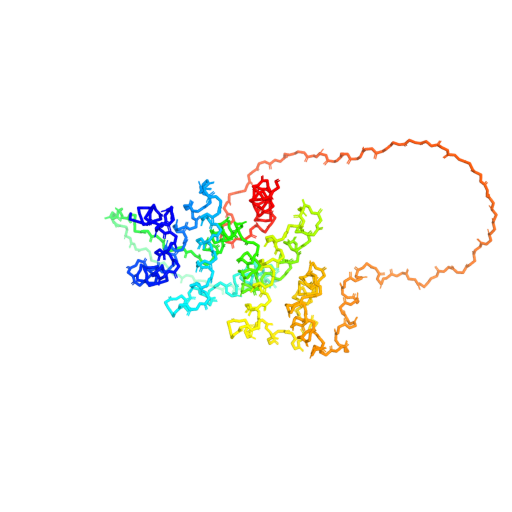DKGLQLLQSRGSLVIRRLCSLLGPEKVFTTVSHLLVREQDLPFASTMVQALNLILLTAPELKQPRNALKNVVAHTHGHLHHHHHDSAHSSSSSSATPLASPMASGSHGKTPTAVEMFEALYRSFSHSCCATLSLCLHAGAYAHACEVIDCLGTDLDISDHILLELDRLVRLIESPMFTAVRLKLLDPAKHPALCKCLYGILTLLPQSKAWDTLNRRLESVPSDKLVMLSDLITGESSLDHASAKERKKEKSGTGFKHLGKSKSRTQDHAGDNGAEGHIHFDRLLHVFYHCQSKHGKLHN